Protein 6TQP (pdb70)

Sequence (168 aa):
NSCNFNNSIKNVIVFYINEKALIEEKKMLSCYENKLLNLIKEDCENIMLKYKPNLSYICSLLKVDDTSEENIKHIKDQIIESLENDNRPSVKLAIISLISMIVEMNGYKGKNIPMSFLIEDIALKISENSEDLINFINIKNKEEQWAREIGAQLRRMADDLNAQYERR

Structure (mmCIF, N/CA/C/O backbone):
data_6TQP
#
_entry.id   6TQP
#
_cell.length_a   54.093
_cell.length_b   54.869
_cell.length_c   60.220
_cell.angle_alpha   90.000
_cell.angle_beta   90.000
_cell.angle_gamma   90.000
#
_symmetry.space_group_name_H-M   'P 21 21 21'
#
loop_
_entity.id
_entity.type
_entity.pdbx_description
1 polymer '16L protein'
2 polymer 'Bcl-2-binding component 3, isoforms 1/2'
3 non-polymer 'SODIUM ION'
4 water water
#
loop_
_atom_site.group_PDB
_atom_site.id
_atom_site.type_symbol
_atom_site.label_atom_id
_atom_site.label_alt_id
_atom_site.label_comp_id
_atom_site.label_asym_id
_atom_site.label_entity_id
_atom_site.label_seq_id
_atom_site.pdbx_PDB_ins_code
_atom_site.Cartn_x
_atom_site.Cartn_y
_atom_site.Cartn_z
_atom_site.occupancy
_atom_site.B_iso_or_equiv
_atom_site.auth_seq_id
_atom_site.auth_comp_id
_atom_site.auth_asym_id
_atom_site.auth_atom_id
_atom_site.pdbx_PDB_model_num
ATOM 1 N N . ASN A 1 8 ? 18.70266 32.44966 2.94665 1.000 94.65925 3 ASN A N 1
ATOM 2 C CA . ASN A 1 8 ? 18.77807 33.54260 3.90977 1.000 111.07725 3 ASN A CA 1
ATOM 3 C C . ASN A 1 8 ? 20.01239 34.37803 3.61061 1.000 117.18693 3 ASN A C 1
ATOM 4 O O . ASN A 1 8 ? 19.96753 35.61069 3.60039 1.000 100.42333 3 ASN A O 1
ATOM 14 N N . SER A 1 9 ? 21.11661 33.68148 3.36909 1.000 120.05205 4 SER A N 1
ATOM 15 C CA . SER A 1 9 ? 22.30655 34.25978 2.77245 1.000 104.94446 4 SER A CA 1
ATOM 16 C C . SER A 1 9 ? 22.68680 33.40206 1.57597 1.000 96.96466 4 SER A C 1
ATOM 17 O O . SER A 1 9 ? 22.08071 32.35924 1.31496 1.000 90.39602 4 SER A O 1
ATOM 25 N N . CYS A 1 10 ? 23.69896 33.84927 0.83639 1.000 98.80474 5 CYS A N 1
ATOM 26 C CA . CYS A 1 10 ? 24.15437 33.06703 -0.30344 1.000 100.32974 5 CYS A CA 1
ATOM 27 C C . CYS A 1 10 ? 24.99473 31.86336 0.12177 1.000 86.82803 5 CYS A C 1
ATOM 28 O O . CYS A 1 10 ? 24.95583 30.82791 -0.55226 1.000 102.84522 5 CYS A O 1
ATOM 36 N N . ASN A 1 11 ? 25.75246 31.96245 1.21672 1.000 60.86514 6 ASN A N 1
ATOM 37 C CA . ASN A 1 11 ? 26.60538 30.85324 1.64819 1.000 45.40667 6 ASN A CA 1
ATOM 38 C C . ASN A 1 11 ? 26.82255 30.92130 3.15266 1.000 36.97292 6 ASN A C 1
ATOM 39 O O . ASN A 1 11 ? 27.47366 31.85034 3.63987 1.000 33.24751 6 ASN A O 1
ATOM 50 N N . PHE A 1 12 ? 26.33135 29.90674 3.87778 1.000 41.32893 7 PHE A N 1
ATOM 51 C CA . PHE A 1 12 ? 26.31881 29.94950 5.34372 1.000 39.78542 7 PHE A CA 1
ATOM 52 C C . PHE A 1 12 ? 27.72111 29.87941 5.93995 1.000 35.76820 7 PHE A C 1
ATOM 53 O O . PHE A 1 12 ? 28.02015 30.57372 6.92271 1.000 32.24422 7 PHE A O 1
ATOM 70 N N . ASN A 1 13 ? 28.58817 29.02802 5.38520 1.000 33.17711 8 ASN A N 1
ATOM 71 C CA . ASN A 1 13 ? 29.96027 28.96095 5.87948 1.000 35.38398 8 ASN A CA 1
ATOM 72 C C . ASN A 1 13 ? 30.63715 30.32131 5.77495 1.000 28.52907 8 ASN A C 1
ATOM 73 O O . ASN A 1 13 ? 31.30414 30.76298 6.71588 1.000 32.69784 8 ASN A O 1
ATOM 84 N N . ASN A 1 14 ? 30.46165 31.00112 4.63736 1.000 31.47075 9 ASN A N 1
ATOM 85 C CA . ASN A 1 14 ? 31.03104 32.32943 4.45937 1.000 33.32194 9 ASN A CA 1
ATOM 86 C C . ASN A 1 14 ? 30.47817 33.31405 5.48689 1.000 30.25930 9 ASN A C 1
ATOM 87 O O . ASN A 1 14 ? 31.21823 34.15702 6.00815 1.000 32.86932 9 ASN A O 1
ATOM 98 N N . SER A 1 15 ? 29.17913 33.23066 5.78414 1.000 29.01763 10 SER A N 1
ATOM 99 C CA . SER A 1 15 ? 28.58985 34.11667 6.78914 1.000 31.60956 10 SER A CA 1
ATOM 100 C C . SER A 1 15 ? 29.29167 33.95589 8.12937 1.000 38.62233 10 SER A C 1
ATOM 101 O O . SER A 1 15 ? 29.69222 34.94068 8.76362 1.000 29.56181 10 SER A O 1
ATOM 109 N N . ILE A 1 16 ? 29.44677 32.70935 8.57887 1.000 26.94656 11 ILE A N 1
ATOM 110 C CA . ILE A 1 16 ? 30.09564 32.44673 9.85803 1.000 25.05522 11 ILE A CA 1
ATOM 111 C C . ILE A 1 16 ? 31.54810 32.91017 9.83311 1.000 27.33048 11 ILE A C 1
ATOM 112 O O . ILE A 1 16 ? 32.03523 33.51355 10.79656 1.000 31.11850 11 ILE A O 1
ATOM 128 N N . LYS A 1 17 ? 32.27253 32.62078 8.75127 1.000 26.88165 12 LYS A N 1
ATOM 129 C CA . LYS A 1 17 ? 33.66286 33.06222 8.67055 1.000 24.80330 12 LYS A CA 1
ATOM 130 C C . LYS A 1 17 ? 33.75814 34.57648 8.82287 1.000 30.29501 12 LYS A C 1
ATOM 131 O O . LYS A 1 17 ? 34.59921 35.08886 9.56745 1.000 31.61101 12 LYS A O 1
ATOM 150 N N . ASN A 1 18 ? 32.90260 35.30630 8.11158 1.000 27.58766 13 ASN A N 1
ATOM 151 C CA . ASN A 1 18 ? 32.92458 36.76237 8.19897 1.000 34.19254 13 ASN A CA 1
ATOM 152 C C . ASN A 1 18 ? 32.60327 37.22443 9.60556 1.000 31.09258 13 ASN A C 1
ATOM 153 O O . ASN A 1 18 ? 33.22181 38.16871 10.11620 1.000 31.96716 13 ASN A O 1
ATOM 164 N N . VAL A 1 19 ? 31.64968 36.55892 10.25959 1.000 26.04438 14 VAL A N 1
ATOM 165 C CA . VAL A 1 19 ? 31.23891 36.97076 11.59905 1.000 23.20771 14 VAL A CA 1
ATOM 166 C C . VAL A 1 19 ? 32.38480 36.77869 12.58637 1.000 28.99637 14 VAL A C 1
ATOM 167 O O . VAL A 1 19 ? 32.63235 37.62734 13.45218 1.000 28.66489 14 VAL A O 1
ATOM 180 N N . ILE A 1 20 ? 33.11417 35.66870 12.46480 1.000 27.09986 15 ILE A N 1
ATOM 181 C CA . ILE A 1 20 ? 34.17538 35.37469 13.42491 1.000 25.00075 15 ILE A CA 1
ATOM 182 C C . ILE A 1 20 ? 35.30956 36.38934 13.29494 1.000 26.29365 15 ILE A C 1
ATOM 183 O O . ILE A 1 20 ? 35.80517 36.92079 14.29841 1.000 31.45499 15 ILE A O 1
ATOM 199 N N . VAL A 1 21 ? 35.73706 36.66830 12.06477 1.000 28.58784 16 VAL A N 1
ATOM 200 C CA . VAL A 1 21 ? 36.81320 37.63539 11.85911 1.000 29.52190 16 VAL A CA 1
ATOM 201 C C . VAL A 1 21 ? 36.39591 38.99551 12.39027 1.000 36.51223 16 VAL A C 1
ATOM 202 O O . VAL A 1 21 ? 37.16583 39.67510 13.07839 1.000 39.40426 16 VAL A O 1
ATOM 215 N N . PHE A 1 22 ? 35.16454 39.40883 12.08461 1.000 36.09938 17 PHE A N 1
ATOM 216 C CA . PHE A 1 22 ? 34.66013 40.68289 12.57660 1.000 35.04283 17 PHE A CA 1
ATOM 217 C C . PHE A 1 22 ? 34.65273 40.71354 14.09897 1.000 36.48858 17 PHE A C 1
ATOM 218 O O . PHE A 1 22 ? 35.09889 41.68828 14.71913 1.000 33.87930 17 PHE A O 1
ATOM 235 N N . TYR A 1 23 ? 34.16140 39.63919 14.71966 1.000 31.95203 18 TYR A N 1
ATOM 236 C CA . TYR A 1 23 ? 34.05715 39.59108 16.17543 1.000 29.93197 18 TYR A CA 1
ATOM 237 C C . TYR A 1 23 ? 35.43117 39.66773 16.82891 1.000 35.40821 18 TYR A C 1
ATOM 238 O O . TYR A 1 23 ? 35.66059 40.47238 17.74337 1.000 37.85828 18 TYR A O 1
ATOM 256 N N . ILE A 1 24 ? 36.35914 38.82408 16.37744 1.000 30.06375 19 ILE A N 1
ATOM 257 C CA . ILE A 1 24 ? 37.70906 38.83271 16.93209 1.000 29.85001 19 ILE A CA 1
ATOM 258 C C . ILE A 1 24 ? 38.34090 40.21335 16.78536 1.000 36.74466 19 ILE A C 1
ATOM 259 O O . ILE A 1 24 ? 38.96128 40.72636 17.72408 1.000 42.41433 19 ILE A O 1
ATOM 275 N N . ASN A 1 25 ? 38.19341 40.84360 15.61358 1.000 41.31333 20 ASN A N 1
ATOM 276 C CA . ASN A 1 25 ? 38.74722 42.18531 15.44260 1.000 44.20026 20 ASN A CA 1
ATOM 277 C C . ASN A 1 25 ? 38.09000 43.17089 16.39761 1.000 41.43453 20 ASN A C 1
ATOM 278 O O . ASN A 1 25 ? 38.75222 44.07120 16.92711 1.000 48.94487 20 ASN A O 1
ATOM 289 N N . GLU A 1 26 ? 36.78636 43.01670 16.63202 1.000 42.32661 21 GLU A N 1
ATOM 290 C CA . GLU A 1 26 ? 36.08969 43.89143 17.56530 1.000 46.65060 21 GLU A CA 1
ATOM 291 C C . GLU A 1 26 ? 36.63749 43.73048 18.98168 1.000 63.68371 21 GLU A C 1
ATOM 292 O O . GLU A 1 26 ? 36.77030 44.71491 19.72185 1.000 49.58194 21 GLU A O 1
ATOM 304 N N . LYS A 1 27 ? 36.97598 42.50118 19.37303 1.000 60.54656 22 LYS A N 1
ATOM 305 C CA . LYS A 1 27 ? 37.55532 42.25864 20.68906 1.000 51.69702 22 LYS A CA 1
ATOM 306 C C . LYS A 1 27 ? 39.02143 42.66096 20.75933 1.000 57.49413 22 LYS A C 1
ATOM 307 O O . LYS A 1 27 ? 39.51758 42.96388 21.84961 1.000 56.88800 22 LYS A O 1
ATOM 326 N N . ALA A 1 28 ? 39.71935 42.66531 19.62561 1.000 56.81092 23 ALA A N 1
ATOM 327 C CA . ALA A 1 28 ? 41.05989 43.22074 19.54460 1.000 49.61073 23 ALA A CA 1
ATOM 328 C C . ALA A 1 28 ? 41.05670 44.74067 19.57614 1.000 49.05054 23 ALA A C 1
ATOM 329 O O . ALA A 1 28 ? 42.13437 45.34050 19.62757 1.000 55.96669 23 ALA A O 1
ATOM 336 N N . LEU A 1 29 ? 39.88031 45.36865 19.51194 1.000 59.82308 24 LEU A N 1
ATOM 337 C CA . LEU A 1 29 ? 39.77736 46.81918 19.36863 1.000 65.90408 24 LEU A CA 1
ATOM 338 C C . LEU A 1 29 ? 40.49331 47.27446 18.10217 1.000 62.54841 24 LEU A C 1
ATOM 339 O O . LEU A 1 29 ? 41.14391 48.32077 18.06825 1.000 56.60827 24 LEU A O 1
ATOM 355 N N . ILE A 1 30 ? 40.37172 46.46675 17.05919 1.000 47.99214 25 ILE A N 1
ATOM 356 C CA . ILE A 1 30 ? 40.90926 46.76417 15.73857 1.000 56.98063 25 ILE A CA 1
ATOM 357 C C . ILE A 1 30 ? 39.81402 47.41230 14.90765 1.000 50.19554 25 ILE A C 1
ATOM 358 O O . ILE A 1 30 ? 38.65771 46.96836 14.93600 1.000 51.05798 25 ILE A O 1
ATOM 374 N N . GLU A 1 31 ? 40.17440 48.46241 14.16223 1.000 56.21123 26 GLU A N 1
ATOM 375 C CA . GLU A 1 31 ? 39.25995 49.03693 13.17937 1.000 56.37319 26 GLU A CA 1
ATOM 376 C C . GLU A 1 31 ? 38.81942 47.96249 12.19447 1.000 58.23454 26 GLU A C 1
ATOM 377 O O . GLU A 1 31 ? 39.65207 47.31458 11.55272 1.000 57.98795 26 GLU A O 1
ATOM 389 N N . GLU A 1 32 ? 37.50957 47.78021 12.06342 1.000 51.97758 27 GLU A N 1
ATOM 390 C CA . GLU A 1 32 ? 37.00341 46.77234 11.14298 1.000 51.06787 27 GLU A CA 1
ATOM 391 C C . GLU A 1 32 ? 37.32541 47.18862 9.71396 1.000 53.03196 27 GLU A C 1
ATOM 392 O O . GLU A 1 32 ? 37.21075 48.36402 9.35073 1.000 47.00942 27 GLU A O 1
ATOM 404 N N . LYS A 1 33 ? 37.76569 46.22012 8.90907 1.000 53.05721 28 LYS A N 1
ATOM 405 C CA . LYS A 1 33 ? 38.05807 46.47497 7.50441 1.000 62.77883 28 LYS A CA 1
ATOM 406 C C . LYS A 1 33 ? 36.84333 46.25880 6.61879 1.000 56.68730 28 LYS A C 1
ATOM 407 O O . LYS A 1 33 ? 36.70557 46.92831 5.58857 1.000 57.87696 28 LYS A O 1
ATOM 426 N N . LYS A 1 34 ? 35.95758 45.35107 7.01696 1.000 57.81116 29 LYS A N 1
ATOM 427 C CA . LYS A 1 34 ? 34.75050 45.01842 6.27834 1.000 60.42174 29 LYS A CA 1
ATOM 428 C C . LYS A 1 34 ? 33.60989 44.91435 7.27942 1.000 55.69953 29 LYS A C 1
ATOM 429 O O . LYS A 1 34 ? 33.79029 44.37738 8.37787 1.000 52.63627 29 LYS A O 1
ATOM 448 N N . MET A 1 35 ? 32.44876 45.45235 6.91165 1.000 44.61361 30 MET A N 1
ATOM 449 C CA . MET A 1 35 ? 31.28284 45.39960 7.77781 1.000 38.72522 30 MET A CA 1
ATOM 450 C C . MET A 1 35 ? 30.47226 44.15160 7.44156 1.000 42.82384 30 MET A C 1
ATOM 451 O O . MET A 1 35 ? 30.83444 43.36327 6.56716 1.000 41.18713 30 MET A O 1
ATOM 465 N N . LEU A 1 36 ? 29.37287 43.94847 8.15505 1.000 35.61252 31 LEU A N 1
ATOM 466 C CA . LEU A 1 36 ? 28.60052 42.72360 8.02263 1.000 35.69221 31 LEU A CA 1
ATOM 467 C C . LEU A 1 36 ? 27.28706 42.98337 7.29787 1.000 36.12606 31 LEU A C 1
ATOM 468 O O . LEU A 1 36 ? 26.72944 44.08540 7.34576 1.000 32.92006 31 LEU A O 1
ATOM 484 N N . SER A 1 37 ? 26.80374 41.94270 6.62606 1.000 33.71321 32 SER A N 1
ATOM 485 C CA . SER A 1 37 ? 25.47283 41.95457 6.05869 1.000 31.85927 32 SER A CA 1
ATOM 486 C C . SER A 1 37 ? 24.42884 41.90000 7.16572 1.000 31.65766 32 SER A C 1
ATOM 487 O O . SER A 1 37 ? 24.73316 41.66897 8.33322 1.000 30.64495 32 SER A O 1
ATOM 495 N N . CYS A 1 38 ? 23.16827 42.08540 6.76942 1.000 32.86002 33 CYS A N 1
ATOM 496 C CA . CYS A 1 38 ? 22.05750 41.98414 7.71389 1.000 33.09023 33 CYS A CA 1
ATOM 497 C C . CYS A 1 38 ? 22.04024 40.61976 8.38744 1.000 35.95419 33 CYS A C 1
ATOM 498 O O . CYS A 1 38 ? 21.87051 40.50811 9.60879 1.000 31.18561 33 CYS A O 1
ATOM 506 N N . TYR A 1 39 ? 22.20842 39.56496 7.59612 1.000 31.02596 34 TYR A N 1
ATOM 507 C CA . TYR A 1 39 ? 22.14470 38.21571 8.14692 1.000 29.92158 34 TYR A CA 1
ATOM 508 C C . TYR A 1 39 ? 23.33924 37.94687 9.05128 1.000 28.42436 34 TYR A C 1
ATOM 509 O O . TYR A 1 39 ? 23.19374 37.40302 10.15331 1.000 30.37773 34 TYR A O 1
ATOM 527 N N . GLU A 1 40 ? 24.53229 38.34016 8.60681 1.000 28.47246 35 GLU A N 1
ATOM 528 C CA . GLU A 1 40 ? 25.72122 38.15170 9.43024 1.000 29.80448 35 GLU A CA 1
ATOM 529 C C . GLU A 1 40 ? 25.60499 38.92290 10.73847 1.000 26.86106 35 GLU A C 1
ATOM 530 O O . GLU A 1 40 ? 26.00496 38.42791 11.79795 1.000 31.63096 35 GLU A O 1
ATOM 542 N N . ASN A 1 41 ? 25.03736 40.13441 10.69199 1.000 28.68922 36 ASN A N 1
ATOM 543 C CA . ASN A 1 41 ? 24.90341 40.91722 11.91174 1.000 28.63587 36 ASN A CA 1
ATOM 544 C C . ASN A 1 41 ? 23.99595 40.21382 12.91340 1.000 31.57053 36 ASN A C 1
ATOM 545 O O . ASN A 1 41 ? 24.23247 40.27097 14.12613 1.000 30.97833 36 ASN A O 1
ATOM 556 N N . LYS A 1 42 ? 22.95670 39.53335 12.42579 1.000 31.88814 37 LYS A N 1
ATOM 557 C CA . LYS A 1 42 ? 22.10318 38.76394 13.32322 1.000 34.54397 37 LYS A CA 1
ATOM 558 C C . LYS A 1 42 ? 22.89870 37.66421 14.01028 1.000 28.33351 37 LYS A C 1
ATOM 559 O O . LYS A 1 42 ? 22.78183 37.46187 15.22525 1.000 30.07139 37 LYS A O 1
ATOM 578 N N . LEU A 1 43 ? 23.73797 36.96583 13.24922 1.000 28.42735 38 LEU A N 1
ATOM 579 C CA . LEU A 1 43 ? 24.54554 35.89894 13.82644 1.000 33.26437 38 LEU A CA 1
ATOM 580 C C . LEU A 1 43 ? 25.56740 36.45498 14.80086 1.000 29.40248 38 LEU A C 1
ATOM 581 O O . LEU A 1 43 ? 25.86084 35.83224 15.82802 1.000 32.79869 38 LEU A O 1
ATOM 597 N N . LEU A 1 44 ? 26.14147 37.61316 14.47609 1.000 27.51889 39 LEU A N 1
ATOM 598 C CA . LEU A 1 44 ? 27.07220 38.26841 15.38927 1.000 31.84173 39 LEU A CA 1
ATOM 599 C C . LEU A 1 44 ? 26.43504 38.50111 16.75600 1.000 34.05128 39 LEU A C 1
ATOM 600 O O . LEU A 1 44 ? 27.02873 38.18071 17.79336 1.000 36.00832 39 LEU A O 1
ATOM 616 N N . ASN A 1 45 ? 25.23430 39.09029 16.78114 1.000 36.13239 40 ASN A N 1
ATOM 617 C CA . ASN A 1 45 ? 24.58228 39.37142 18.05748 1.000 31.83994 40 ASN A CA 1
ATOM 618 C C . ASN A 1 45 ? 24.40880 38.10055 18.88548 1.000 38.38484 40 ASN A C 1
ATOM 619 O O . ASN A 1 45 ? 24.56977 38.12304 20.10811 1.000 41.96490 40 ASN A O 1
ATOM 630 N N . LEU A 1 46 ? 24.10725 36.97683 18.23729 1.000 34.62079 41 LEU A N 1
ATOM 631 C CA . LEU A 1 46 ? 23.92405 35.73107 18.97587 1.000 35.18924 41 LEU A CA 1
ATOM 632 C C . LEU A 1 46 ? 25.25459 35.20999 19.50753 1.000 35.18972 41 LEU A C 1
ATOM 633 O O . LEU A 1 46 ? 25.36851 34.81984 20.67762 1.000 39.10120 41 LEU A O 1
ATOM 649 N N . ILE A 1 47 ? 26.27251 35.19969 18.65678 1.000 29.13385 42 ILE A N 1
ATOM 650 C CA . ILE A 1 47 ? 27.57204 34.65610 19.04002 1.000 35.46071 42 ILE A CA 1
ATOM 651 C C . ILE A 1 47 ? 28.21973 35.52205 20.10780 1.000 38.24802 42 ILE A C 1
ATOM 652 O O . ILE A 1 47 ? 28.87157 35.01950 21.03271 1.000 33.48963 42 ILE A O 1
ATOM 668 N N . LYS A 1 48 ? 28.08112 36.83891 19.97715 1.000 31.37507 43 LYS A N 1
ATOM 669 C CA . LYS A 1 48 ? 28.68877 37.74596 20.94033 1.000 31.11250 43 LYS A CA 1
ATOM 670 C C . LYS A 1 48 ? 28.19368 37.46359 22.35140 1.000 38.56836 43 LYS A C 1
ATOM 671 O O . LYS A 1 48 ? 28.97962 37.46820 23.30621 1.000 36.66957 43 LYS A O 1
ATOM 690 N N . GLU A 1 49 ? 26.88972 37.23397 22.50999 1.000 44.49369 44 GLU A N 1
ATOM 691 C CA . GLU A 1 49 ? 26.34824 36.96172 23.83715 1.000 47.38224 44 GLU A CA 1
ATOM 692 C C . GLU A 1 49 ? 26.89463 35.65511 24.39443 1.000 37.81369 44 GLU A C 1
ATOM 693 O O . GLU A 1 49 ? 27.29650 35.58499 25.56280 1.000 36.48656 44 GLU A O 1
ATOM 705 N N . ASP A 1 50 ? 26.87499 34.59431 23.58862 1.000 39.40937 45 ASP A N 1
ATOM 706 C CA . ASP A 1 50 ? 27.38539 33.30776 24.05197 1.000 40.70032 45 ASP A CA 1
ATOM 707 C C . ASP A 1 50 ? 28.86167 33.40091 24.42258 1.000 41.13203 45 ASP A C 1
ATOM 708 O O . ASP A 1 50 ? 29.28091 32.90880 25.47533 1.000 43.61552 45 ASP A O 1
ATOM 717 N N . CYS A 1 51 ? 29.67057 34.03573 23.57046 1.000 37.18019 46 CYS A N 1
ATOM 718 C CA . CYS A 1 51 ? 31.10899 34.06383 23.81879 1.000 30.79356 46 CYS A CA 1
ATOM 719 C C . CYS A 1 51 ? 31.46847 34.96911 24.99076 1.000 36.81578 46 CYS A C 1
ATOM 720 O O . CYS A 1 51 ? 32.40166 34.65932 25.74047 1.000 34.64264 46 CYS A O 1
ATOM 728 N N . GLU A 1 52 ? 30.73742 36.07294 25.19236 1.000 35.92045 47 GLU A N 1
ATOM 729 C CA . GLU A 1 52 ? 30.97410 36.88451 26.38074 1.000 33.33478 47 GLU A CA 1
ATOM 730 C C . GLU A 1 52 ? 30.59547 36.12764 27.65065 1.000 38.76493 47 GLU A C 1
ATOM 731 O O . GLU A 1 52 ? 31.23535 36.30731 28.69110 1.000 36.00684 47 GLU A O 1
ATOM 743 N N . ASN A 1 53 ? 29.59532 35.24790 27.58230 1.000 33.12035 48 ASN A N 1
ATOM 744 C CA . ASN A 1 53 ? 29.22205 34.47794 28.76346 1.000 36.36470 48 ASN A CA 1
ATOM 745 C C . ASN A 1 53 ? 30.25039 33.39210 29.05647 1.000 38.07171 48 ASN A C 1
ATOM 746 O O . ASN A 1 53 ? 30.54821 33.10595 30.22502 1.000 40.16432 48 ASN A O 1
ATOM 757 N N . ILE A 1 54 ? 30.81846 32.78876 28.00910 1.000 37.10776 49 ILE A N 1
ATOM 758 C CA . ILE A 1 54 ? 31.88484 31.80351 28.20456 1.000 34.27152 49 ILE A CA 1
ATOM 759 C C . ILE A 1 54 ? 33.10585 32.47025 28.82251 1.000 35.15372 49 ILE A C 1
ATOM 760 O O . ILE A 1 54 ? 33.72431 31.93851 29.75417 1.000 35.57549 49 ILE A O 1
ATOM 776 N N . MET A 1 55 ? 33.48078 33.63848 28.29901 1.000 33.42507 50 MET A N 1
ATOM 777 C CA . MET A 1 55 ? 34.60810 34.37692 28.85546 1.000 37.12569 50 MET A CA 1
ATOM 778 C C . MET A 1 55 ? 34.38029 34.67989 30.32939 1.000 40.94962 50 MET A C 1
ATOM 779 O O . MET A 1 55 ? 35.31405 34.62051 31.13869 1.000 41.37605 50 MET A O 1
ATOM 793 N N . LEU A 1 56 ? 33.13993 35.01484 30.69169 1.000 44.39538 51 LEU A N 1
ATOM 794 C CA . LEU A 1 56 ? 32.83755 35.39755 32.06471 1.000 52.23919 51 LEU A CA 1
ATOM 795 C C . LEU A 1 56 ? 32.91124 34.19335 32.98938 1.000 57.17498 51 LEU A C 1
ATOM 796 O O . LEU A 1 56 ? 33.35995 34.30437 34.13419 1.000 43.47718 51 LEU A O 1
ATOM 812 N N . LYS A 1 57 ? 32.49180 33.02968 32.50463 1.000 42.30527 52 LYS A N 1
ATOM 813 C CA . LYS A 1 57 ? 32.37859 31.86635 33.36207 1.000 32.09163 52 LYS A CA 1
ATOM 814 C C . LYS A 1 57 ? 33.65854 31.04081 33.41235 1.000 31.73674 52 LYS A C 1
ATOM 815 O O . LYS A 1 57 ? 33.95482 30.44182 34.45567 1.000 36.10344 52 LYS A O 1
ATOM 834 N N . TYR A 1 58 ? 34.42778 31.02120 32.32090 1.000 30.11018 53 TYR A N 1
ATOM 835 C CA . TYR A 1 58 ? 35.54862 30.10138 32.12956 1.000 33.42488 53 TYR A CA 1
ATOM 836 C C . TYR A 1 58 ? 36.86783 30.83324 31.87763 1.000 32.34902 53 TYR A C 1
ATOM 837 O O . TYR A 1 58 ? 37.78840 30.28492 31.26971 1.000 31.38262 53 TYR A O 1
ATOM 855 N N . LYS A 1 59 ? 36.98725 32.07509 32.33556 1.000 38.01436 54 LYS A N 1
ATOM 856 C CA . LYS A 1 59 ? 38.24217 32.79863 32.14953 1.000 36.07786 54 LYS A CA 1
ATOM 857 C C . LYS A 1 59 ? 39.45041 32.02706 32.66287 1.000 33.40031 54 LYS A C 1
ATOM 858 O O . LYS A 1 59 ? 40.45614 31.96117 31.94091 1.000 36.14022 54 LYS A O 1
ATOM 877 N N . PRO A 1 60 ? 39.43374 31.43032 33.86289 1.000 36.30757 55 PRO A N 1
ATOM 878 C CA . PRO A 1 60 ? 40.62155 30.67614 34.30218 1.000 36.75635 55 PRO A CA 1
ATOM 879 C C . PRO A 1 60 ? 40.93472 29.50289 33.39474 1.000 33.67453 55 PRO A C 1
ATOM 880 O O . PRO A 1 60 ? 42.10898 29.17656 33.16959 1.000 32.40874 55 PRO A O 1
ATOM 891 N N . ASN A 1 61 ? 39.89822 28.85772 32.86176 1.000 33.06596 56 ASN A N 1
ATOM 892 C CA . ASN A 1 61 ? 40.10581 27.70113 31.99375 1.000 34.60662 56 ASN A CA 1
ATOM 893 C C . ASN A 1 61 ? 40.73707 28.12531 30.67746 1.000 35.71560 56 ASN A C 1
ATOM 894 O O . ASN A 1 61 ? 41.63857 27.45124 30.15900 1.000 31.72876 56 ASN A O 1
ATOM 905 N N . LEU A 1 62 ? 40.26131 29.23693 30.11506 1.000 28.87435 57 LEU A N 1
ATOM 906 C CA . LEU A 1 62 ? 40.85253 29.76199 28.89455 1.000 25.43453 57 LEU A CA 1
ATOM 907 C C . LEU A 1 62 ? 42.26665 30.27187 29.13654 1.000 29.16263 57 LEU A C 1
ATOM 908 O O . LEU A 1 62 ? 43.15153 30.06855 28.29708 1.000 34.41886 57 LEU A O 1
ATOM 924 N N . SER A 1 63 ? 42.49397 30.95676 30.26005 1.000 31.85217 58 SER A N 1
ATOM 925 C CA . SER A 1 63 ? 43.83967 31.43196 30.57405 1.000 32.92648 58 SER A CA 1
ATOM 926 C C . SER A 1 63 ? 44.80559 30.26823 30.72398 1.000 34.74820 58 SER A C 1
ATOM 927 O O . SER A 1 63 ? 45.97904 30.37141 30.34552 1.000 33.36587 58 SER A O 1
ATOM 935 N N . TYR A 1 64 ? 44.33262 29.15897 31.29438 1.000 36.58300 59 TYR A N 1
ATOM 936 C CA . TYR A 1 64 ? 45.16146 27.96382 31.41114 1.000 29.10831 59 TYR A CA 1
ATOM 937 C C . TYR A 1 64 ? 45.55680 27.44815 30.03428 1.000 35.22181 59 TYR A C 1
ATOM 938 O O . TYR A 1 64 ? 46.72811 27.14785 29.77871 1.000 34.19068 59 TYR A O 1
ATOM 956 N N . ILE A 1 65 ? 44.59215 27.36277 29.12074 1.000 30.07996 60 ILE A N 1
ATOM 957 C CA . ILE A 1 65 ? 44.89568 26.93721 27.75971 1.000 27.66865 60 ILE A CA 1
ATOM 958 C C . ILE A 1 65 ? 45.94770 27.85252 27.14909 1.000 32.18286 60 ILE A C 1
ATOM 959 O O . ILE A 1 65 ? 46.92517 27.39801 26.54081 1.000 31.76909 60 ILE A O 1
ATOM 975 N N . CYS A 1 66 ? 45.75764 29.16340 27.30247 1.000 28.03852 61 CYS A N 1
ATOM 976 C CA . CYS A 1 66 ? 46.71620 30.11342 26.75981 1.000 26.85310 61 CYS A CA 1
ATOM 977 C C . CYS A 1 66 ? 48.10152 29.90981 27.35669 1.000 34.56062 61 CYS A C 1
ATOM 978 O O . CYS A 1 66 ? 49.11420 30.13625 26.68185 1.000 32.94436 61 CYS A O 1
ATOM 986 N N . SER A 1 67 ? 48.17428 29.51746 28.63090 1.000 35.33244 62 SER A N 1
ATOM 987 C CA . SER A 1 67 ? 49.47192 29.19087 29.21765 1.000 37.58300 62 SER A CA 1
ATOM 988 C C . SER A 1 67 ? 50.08493 27.98921 28.51439 1.000 33.32973 62 SER A C 1
ATOM 989 O O . SER A 1 67 ? 51.27856 27.98033 28.19254 1.000 36.85203 62 SER A O 1
ATOM 997 N N . LEU A 1 68 ? 49.28208 26.95656 28.27175 1.000 38.78526 63 LEU A N 1
ATOM 998 C CA . LEU A 1 68 ? 49.79316 25.80708 27.53795 1.000 31.51094 63 LEU A CA 1
ATOM 999 C C . LEU A 1 68 ? 50.27514 26.21815 26.15360 1.000 35.31971 63 LEU A C 1
ATOM 1000 O O . LEU A 1 68 ? 51.34010 25.78011 25.70317 1.000 37.61248 63 LEU A O 1
ATOM 1016 N N . LEU A 1 69 ? 49.50294 27.06530 25.46778 1.000 34.35519 64 LEU A N 1
ATOM 1017 C CA . LEU A 1 69 ? 49.82675 27.48394 24.10682 1.000 29.90002 64 LEU A CA 1
ATOM 1018 C C . LEU A 1 69 ? 50.97359 28.48431 24.04535 1.000 36.99637 64 LEU A C 1
ATOM 1019 O O . LEU A 1 69 ? 51.38576 28.85560 22.93959 1.000 37.94431 64 LEU A O 1
ATOM 1035 N N . LYS A 1 70 ? 51.47868 28.93837 25.19182 1.000 31.02592 65 LYS A N 1
ATOM 1036 C CA . LYS A 1 70 ? 52.57191 29.91741 25.24171 1.000 33.32674 65 LYS A CA 1
ATOM 1037 C C . LYS A 1 70 ? 52.22824 31.16665 24.42786 1.000 38.57047 65 LYS A C 1
ATOM 1038 O O . LYS A 1 70 ? 53.01797 31.64169 23.60893 1.000 38.89435 65 LYS A O 1
ATOM 1057 N N . VAL A 1 71 ? 51.04247 31.72431 24.68395 1.000 37.47314 66 VAL A N 1
ATOM 1058 C CA . VAL A 1 71 ? 50.55289 32.83592 23.87300 1.000 38.37260 66 VAL A CA 1
ATOM 1059 C C . VAL A 1 71 ? 51.41527 34.07452 24.00416 1.000 37.84344 66 VAL A C 1
ATOM 1060 O O . VAL A 1 71 ? 51.25545 35.01857 23.22032 1.000 43.69152 66 VAL A O 1
ATOM 1073 N N . ASP A 1 72 ? 52.29378 34.12892 25.00026 1.000 46.92932 67 ASP A N 1
ATOM 1074 C CA . ASP A 1 72 ? 53.20280 35.26354 25.08284 1.000 51.66332 67 ASP A CA 1
ATOM 1075 C C . ASP A 1 72 ? 54.22439 35.24681 23.95112 1.000 56.33970 67 ASP A C 1
ATOM 1076 O O . ASP A 1 72 ? 54.80616 36.28947 23.64188 1.000 58.98956 67 ASP A O 1
ATOM 1085 N N . ASP A 1 73 ? 54.43678 34.09628 23.31462 1.000 59.85992 68 ASP A N 1
ATOM 1086 C CA . ASP A 1 73 ? 55.39797 33.96213 22.22307 1.000 63.43899 68 ASP A CA 1
ATOM 1087 C C . ASP A 1 73 ? 54.66754 34.21963 20.90975 1.000 59.97852 68 ASP A C 1
ATOM 1088 O O . ASP A 1 73 ? 53.89202 33.37542 20.45243 1.000 40.55501 68 ASP A O 1
ATOM 1097 N N . THR A 1 74 ? 54.90540 35.38612 20.30402 1.000 45.66597 69 THR A N 1
ATOM 1098 C CA . THR A 1 74 ? 54.21765 35.77022 19.07531 1.000 43.39796 69 THR A CA 1
ATOM 1099 C C . THR A 1 74 ? 55.04436 35.49699 17.82816 1.000 45.39091 69 THR A C 1
ATOM 1100 O O . THR A 1 74 ? 54.71481 36.01056 16.75389 1.000 44.33652 69 THR A O 1
ATOM 1111 N N . SER A 1 75 ? 56.10945 34.70998 17.94028 1.000 42.21905 70 SER A N 1
ATOM 1112 C CA . SER A 1 75 ? 56.89305 34.37147 16.76421 1.000 59.79838 70 SER A CA 1
ATOM 1113 C C . SER A 1 75 ? 56.02590 33.62409 15.75641 1.000 41.24039 70 SER A C 1
ATOM 1114 O O . SER A 1 75 ? 55.02083 32.99394 16.10645 1.000 38.77997 70 SER A O 1
ATOM 1122 N N . GLU A 1 76 ? 56.43411 33.68360 14.48512 1.000 42.88589 71 GLU A N 1
ATOM 1123 C CA . GLU A 1 76 ? 55.70076 32.96125 13.44822 1.000 52.63038 71 GLU A CA 1
ATOM 1124 C C . GLU A 1 76 ? 55.65486 31.46576 13.74895 1.000 41.92142 71 GLU A C 1
ATOM 1125 O O . GLU A 1 76 ? 54.62503 30.81509 13.53975 1.000 49.83974 71 GLU A O 1
ATOM 1137 N N . GLU A 1 77 ? 56.75421 30.91088 14.27090 1.000 43.17725 72 GLU A N 1
ATOM 1138 C CA . GLU A 1 77 ? 56.81163 29.47609 14.55051 1.000 42.87652 72 GLU A CA 1
ATOM 1139 C C . GLU A 1 77 ? 55.81879 29.08506 15.63418 1.000 42.74511 72 GLU A C 1
ATOM 1140 O O . GLU A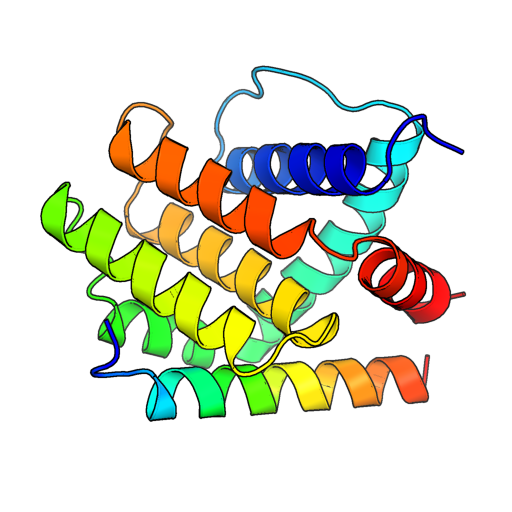 1 77 ? 55.13663 28.05633 15.52362 1.000 45.44288 72 GLU A O 1
ATOM 1152 N N . ASN A 1 78 ? 55.72336 29.88572 16.69606 1.000 42.59496 73 ASN A N 1
ATOM 1153 C CA . ASN A 1 78 ? 54.80523 29.53310 17.76725 1.000 43.69806 73 ASN A CA 1
ATOM 1154 C C . ASN A 1 78 ? 53.36070 29.83909 17.40867 1.000 40.15458 73 ASN A C 1
ATOM 1155 O O . ASN A 1 78 ? 52.45465 29.12267 17.85606 1.000 35.44295 73 ASN A O 1
ATOM 1166 N N . ILE A 1 79 ? 53.11404 30.87836 16.60891 1.000 42.58012 74 ILE A N 1
ATOM 1167 C CA . ILE A 1 79 ? 51.74829 31.13481 16.15295 1.000 37.59800 74 ILE A CA 1
ATOM 1168 C C . ILE A 1 79 ? 51.25105 29.97688 15.29232 1.000 34.82331 74 ILE A C 1
ATOM 1169 O O . ILE A 1 79 ? 50.08712 29.56157 15.38605 1.000 32.89722 74 ILE A O 1
ATOM 1185 N N . LYS A 1 80 ? 52.11433 29.45064 14.42331 1.000 45.41821 75 LYS A N 1
ATOM 1186 C CA . LYS A 1 80 ? 51.74605 28.27355 13.64378 1.000 40.48303 75 LYS A CA 1
ATOM 1187 C C . LYS A 1 80 ? 51.43004 27.10411 14.56572 1.000 44.09094 75 LYS A C 1
ATOM 1188 O O . LYS A 1 80 ? 50.45988 26.36839 14.35147 1.000 40.24760 75 LYS A O 1
ATOM 1207 N N . HIS A 1 81 ? 52.23776 26.93870 15.61284 1.000 43.03251 76 HIS A N 1
ATOM 1208 C CA . HIS A 1 81 ? 52.01192 25.89888 16.61076 1.000 40.08033 76 HIS A CA 1
ATOM 1209 C C . HIS A 1 81 ? 50.65504 26.06881 17.29284 1.000 38.50938 76 HIS A C 1
ATOM 1210 O O . HIS A 1 81 ? 49.91562 25.09286 17.48159 1.000 33.75969 76 HIS A O 1
ATOM 1224 N N . ILE A 1 82 ? 50.30006 27.30295 17.66066 1.000 32.63427 77 ILE A N 1
ATOM 1225 C CA . ILE A 1 82 ? 48.99388 27.54805 18.27832 1.000 33.66924 77 ILE A CA 1
ATOM 1226 C C . ILE A 1 82 ? 47.87719 27.17471 17.31245 1.000 36.26678 77 ILE A C 1
ATOM 1227 O O . ILE A 1 82 ? 46.89669 26.51629 17.68412 1.000 34.38153 77 ILE A O 1
ATOM 1243 N N . LYS A 1 83 ? 47.99332 27.62055 16.06186 1.000 35.49360 78 LYS A N 1
ATOM 1244 C CA . LYS A 1 83 ? 46.96074 27.33256 15.07486 1.000 29.22986 78 LYS A CA 1
ATOM 1245 C C . LYS A 1 83 ? 46.72783 25.83528 14.97514 1.000 30.07254 78 LYS A C 1
ATOM 1246 O O . LYS A 1 83 ? 45.59466 25.35592 15.09111 1.000 32.67196 78 LYS A O 1
ATOM 1265 N N . ASP A 1 84 ? 47.79921 25.07930 14.76410 1.000 33.52343 79 ASP A N 1
ATOM 1266 C CA . ASP A 1 84 ? 47.64956 23.64628 14.55825 1.000 41.43912 79 ASP A CA 1
ATOM 1267 C C . ASP A 1 84 ? 47.06707 22.96053 15.78854 1.000 33.25430 79 ASP A C 1
ATOM 1268 O O . ASP A 1 84 ? 46.26284 22.03107 15.65771 1.000 32.43084 79 ASP A O 1
ATOM 1277 N N . GLN A 1 85 ? 47.43903 23.40688 16.99146 1.000 30.65697 80 GLN A N 1
ATOM 1278 C CA . GLN A 1 85 ? 46.87650 22.79352 18.19424 1.000 32.49853 80 GLN A CA 1
ATOM 1279 C C . GLN A 1 85 ? 45.38398 23.08414 18.30985 1.000 33.79809 80 GLN A C 1
ATOM 1280 O O . GLN A 1 85 ? 44.59831 22.19916 18.67189 1.000 28.73257 80 GLN A O 1
ATOM 1294 N N . ILE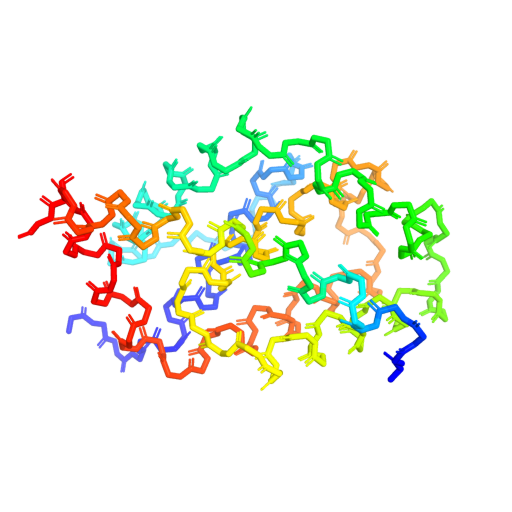 A 1 86 ? 44.96047 24.30535 17.97555 1.000 30.91927 81 ILE A N 1
ATOM 1295 C CA . ILE A 1 86 ? 43.53978 24.62577 18.06617 1.000 27.53050 81 ILE A CA 1
ATOM 1296 C C . ILE A 1 86 ? 42.76682 23.86168 16.99324 1.000 28.62832 81 ILE A C 1
ATOM 1297 O O . ILE A 1 86 ? 41.71836 23.25299 17.26014 1.000 29.79260 81 ILE A O 1
ATOM 1313 N N . ILE A 1 87 ? 43.28411 23.85713 15.76375 1.000 27.44340 82 ILE A N 1
ATOM 1314 C CA . ILE A 1 87 ? 42.65251 23.08186 14.69737 1.000 27.98393 82 ILE A CA 1
ATOM 1315 C C . ILE A 1 87 ? 42.52753 21.61703 15.10438 1.000 35.51203 82 ILE A C 1
ATOM 1316 O O . ILE A 1 87 ? 41.48242 20.98824 14.90122 1.000 34.60326 82 ILE A O 1
ATOM 1332 N N . GLU A 1 88 ? 43.59113 21.04478 15.66687 1.000 33.23392 83 GLU A N 1
ATOM 1333 C CA . GLU A 1 88 ? 43.54523 19.63931 16.07068 1.000 32.05560 83 GLU A CA 1
ATOM 1334 C C . GLU A 1 88 ? 42.45404 19.40085 17.11482 1.000 37.15601 83 GLU A C 1
ATOM 1335 O O . GLU A 1 88 ? 41.68925 18.43233 17.02695 1.000 36.71215 83 GLU A O 1
ATOM 1347 N N . SER A 1 89 ? 42.35481 20.28500 18.10614 1.000 29.86171 84 SER A N 1
ATOM 1348 C CA . SER A 1 89 ? 41.34812 20.10630 19.14580 1.000 34.98324 84 SER A CA 1
ATOM 1349 C C . SER A 1 89 ? 39.94639 20.19580 18.56960 1.000 35.30157 84 SER A C 1
ATOM 1350 O O . SER A 1 89 ? 39.03183 19.50119 19.03144 1.000 34.10285 84 SER A O 1
ATOM 1358 N N . LEU A 1 90 ? 39.77048 21.01910 17.54150 1.000 29.68588 85 LEU A N 1
ATOM 1359 C CA . LEU A 1 90 ? 38.46766 21.16524 16.90574 1.000 30.62398 85 LEU A CA 1
ATOM 1360 C C . LEU A 1 90 ? 38.11738 19.94307 16.07399 1.000 36.55223 85 LEU A C 1
ATOM 1361 O O . LEU A 1 90 ? 36.96127 19.50605 16.05970 1.000 39.51685 85 LEU A O 1
ATOM 1377 N N . GLU A 1 91 ? 39.09153 19.39141 15.34962 1.000 29.76804 86 GLU A N 1
ATOM 1378 C CA . GLU A 1 91 ? 38.84429 18.13381 14.65570 1.000 32.28644 86 GLU A CA 1
ATOM 1379 C C . GLU A 1 91 ? 38.54638 17.01023 15.64249 1.000 33.14985 86 GLU A C 1
ATOM 1380 O O . GLU A 1 91 ? 37.74473 16.11468 15.34191 1.000 38.31722 86 GLU A O 1
ATOM 1392 N N . ASN A 1 92 ? 39.16790 17.04273 16.82380 1.000 32.16441 87 ASN A N 1
ATOM 1393 C CA . ASN A 1 92 ? 38.91705 16.01042 17.82645 1.000 38.27191 87 ASN A CA 1
ATOM 1394 C C . ASN A 1 92 ? 37.52537 16.10308 18.42807 1.000 36.99986 87 ASN A C 1
ATOM 1395 O O . ASN A 1 92 ? 36.98070 15.08384 18.87091 1.000 45.41349 87 ASN A O 1
ATOM 1406 N N . ASP A 1 93 ? 36.94745 17.30584 18.48736 1.000 34.70066 88 ASP A N 1
ATOM 1407 C CA . ASP A 1 93 ? 35.65138 17.48905 19.14551 1.000 27.34069 88 ASP A CA 1
ATOM 1408 C C . ASP A 1 93 ? 34.89965 18.59816 18.39885 1.000 34.09011 88 ASP A C 1
ATOM 1409 O O . ASP A 1 93 ? 34.92811 19.76203 18.79704 1.000 29.55161 88 ASP A O 1
ATOM 1418 N N . ASN A 1 94 ? 34.18534 18.20567 17.34360 1.000 36.03531 89 ASN A N 1
ATOM 1419 C CA . ASN A 1 94 ? 33.67857 19.12200 16.33197 1.000 36.14886 89 ASN A CA 1
ATOM 1420 C C . ASN A 1 94 ? 32.33171 19.76856 16.68151 1.000 39.75764 89 ASN A C 1
ATOM 1421 O O . ASN A 1 94 ? 31.65167 20.26509 15.78146 1.000 48.79656 89 ASN A O 1
ATOM 1432 N N . ARG A 1 95 ? 31.93023 19.79923 17.93839 1.000 35.23052 90 ARG A N 1
ATOM 1433 C CA . ARG A 1 95 ? 30.56602 20.22316 18.24635 1.000 28.93549 90 ARG A CA 1
ATOM 1434 C C . ARG A 1 95 ? 30.39910 21.74428 18.14572 1.000 31.26671 90 ARG A C 1
ATOM 1435 O O . ARG A 1 95 ? 31.37321 22.49459 18.23213 1.000 28.70461 90 ARG A O 1
ATOM 1456 N N . PRO A 1 96 ? 29.16250 22.22332 17.93166 1.000 29.01419 91 PRO A N 1
ATOM 1457 C CA . PRO A 1 96 ? 28.94199 23.68406 17.91612 1.000 29.13415 91 PRO A CA 1
ATOM 1458 C C . PRO A 1 96 ? 29.37356 24.37303 19.19583 1.000 25.11264 91 PRO A C 1
ATOM 1459 O O . PRO A 1 96 ? 29.98159 25.45057 19.14394 1.000 28.10739 91 PRO A O 1
ATOM 1470 N N . SER A 1 97 ? 29.06953 23.78269 20.35507 1.000 26.20803 92 SER A N 1
ATOM 1471 C CA . SER A 1 97 ? 29.46066 24.38898 21.62323 1.000 25.26114 92 SER A CA 1
ATOM 1472 C C . SER A 1 97 ? 30.97545 24.51081 21.73612 1.000 32.55849 92 SER A C 1
ATOM 1473 O O . SER A 1 97 ? 31.48922 25.48864 22.29390 1.000 27.74931 92 SER A O 1
ATOM 1481 N N . VAL A 1 98 ? 31.71234 23.51744 21.23682 1.000 29.37424 93 VAL A N 1
ATOM 1482 C CA . VAL A 1 98 ? 33.16787 23.62399 21.22495 1.000 22.89886 93 VAL A CA 1
ATOM 1483 C C . VAL A 1 98 ? 33.60629 24.80244 20.36418 1.000 27.87015 93 VAL A C 1
ATOM 1484 O O . VAL A 1 98 ? 34.53230 25.54115 20.71804 1.000 27.87783 93 VAL A O 1
ATOM 1497 N N . LYS A 1 99 ? 32.97074 24.97926 19.20854 1.000 25.62601 94 LYS A N 1
ATOM 1498 C CA . LYS A 1 99 ? 33.34683 26.08197 18.33298 1.000 29.45645 94 LYS A CA 1
ATOM 1499 C C . LYS A 1 99 ? 33.15876 27.41501 19.03354 1.000 26.01532 94 LYS A C 1
ATOM 1500 O O . LYS A 1 99 ? 34.00060 28.31027 18.91440 1.000 30.34389 94 LYS A O 1
ATOM 1519 N N . LEU A 1 100 ? 32.07158 27.56096 19.78714 1.000 26.43135 95 LEU A N 1
ATOM 1520 C CA . LEU A 1 100 ? 31.86325 28.79998 20.52726 1.000 27.80177 95 LEU A CA 1
ATOM 1521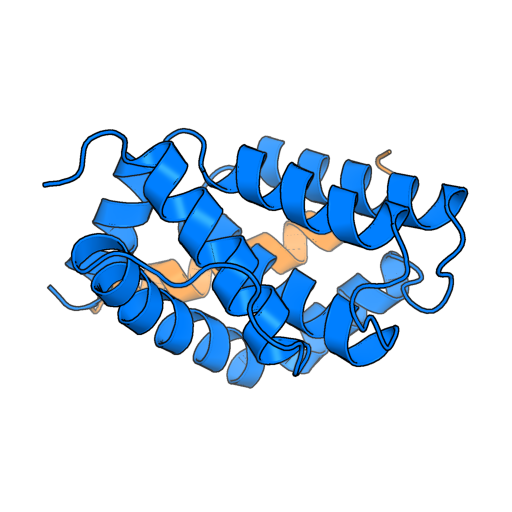 C C . LEU A 1 100 ? 32.96989 29.00439 21.54848 1.000 34.88824 95 LEU A C 1
ATOM 1522 O O . LEU A 1 100 ? 33.53084 30.10033 21.65652 1.000 31.06475 95 LEU A O 1
ATOM 1538 N N . ALA A 1 101 ? 33.32874 27.94625 22.27821 1.000 30.31881 96 ALA A N 1
ATOM 1539 C CA . ALA A 1 101 ? 34.41593 28.06279 23.24128 1.000 26.15522 96 ALA A CA 1
ATOM 1540 C C . ALA A 1 101 ? 35.70888 28.47989 22.55772 1.000 23.96520 96 ALA A C 1
ATOM 1541 O O . ALA A 1 101 ? 36.47470 29.28308 23.10390 1.000 29.35998 96 ALA A O 1
ATOM 1548 N N . ILE A 1 102 ? 35.97115 27.95678 21.35612 1.000 25.89359 97 ILE A N 1
ATOM 1549 C CA . ILE A 1 102 ? 37.21196 28.31119 20.66878 1.000 27.10001 97 ILE A CA 1
ATOM 1550 C C . ILE A 1 102 ? 37.19088 29.78164 20.24045 1.000 31.16123 97 ILE A C 1
ATOM 1551 O O . ILE A 1 102 ? 38.22408 30.46337 20.26531 1.000 28.03352 97 ILE A O 1
ATOM 1567 N N . ILE A 1 103 ? 36.03418 30.30113 19.83393 1.000 28.58518 98 ILE A N 1
ATOM 1568 C CA . ILE A 1 103 ? 35.97627 31.72869 19.50605 1.000 23.98691 98 ILE A CA 1
ATOM 1569 C C . ILE A 1 103 ? 36.34714 32.55047 20.73055 1.000 24.42415 98 ILE A C 1
ATOM 1570 O O . ILE A 1 103 ? 37.11221 33.51567 20.64267 1.000 29.39109 98 ILE A O 1
ATOM 1586 N N . SER A 1 104 ? 35.83591 32.16297 21.89821 1.000 24.36523 99 SER A N 1
ATOM 1587 C CA . SER A 1 104 ? 36.21455 32.86158 23.12193 1.000 28.02648 99 SER A CA 1
ATOM 1588 C C . SER A 1 104 ? 37.70625 32.72275 23.39386 1.000 28.87956 99 SER A C 1
ATOM 1589 O O . SER A 1 104 ? 38.35148 33.66373 23.86805 1.000 26.90306 99 SER A O 1
ATOM 1597 N N . LEU A 1 105 ? 38.26806 31.54172 23.13212 1.000 27.67868 100 LEU A N 1
ATOM 1598 C CA . LEU A 1 105 ? 39.69554 31.33530 23.34063 1.000 28.20029 100 LEU A CA 1
ATOM 1599 C C . LEU A 1 105 ? 40.51713 32.28206 22.46922 1.000 29.30104 100 LEU A C 1
ATOM 1600 O O . LEU A 1 105 ? 41.46788 32.92000 22.94186 1.000 30.25250 100 LEU A O 1
ATOM 1616 N N . ILE A 1 106 ? 40.16046 32.39215 21.18793 1.000 25.07896 101 ILE A N 1
ATOM 1617 C CA . ILE A 1 106 ? 40.87138 33.30437 20.28461 1.000 25.58553 101 ILE A CA 1
ATOM 1618 C C . ILE A 1 106 ? 40.77199 34.72934 20.79583 1.000 28.61232 101 ILE A C 1
ATOM 1619 O O . ILE A 1 106 ? 41.75387 35.48503 20.76430 1.000 26.95156 101 ILE A O 1
ATOM 1635 N N . SER A 1 107 ? 39.59233 35.12498 21.28274 1.000 34.40065 102 SER A N 1
ATOM 1636 C CA . SER A 1 107 ? 39.45033 36.47744 21.83035 1.000 32.55545 102 SER A CA 1
ATOM 1637 C C . SER A 1 107 ? 40.46392 36.72410 22.93546 1.000 38.51003 102 SER A C 1
ATOM 1638 O O . SER A 1 107 ? 41.12311 37.77235 22.97488 1.000 35.49223 102 SER A O 1
ATOM 1646 N N . MET A 1 108 ? 40.60254 35.76406 23.85160 1.000 34.45255 103 MET A N 1
ATOM 1647 C CA . MET A 1 108 ? 41.58165 35.92350 24.91777 1.000 36.14713 103 MET A CA 1
ATOM 1648 C C . MET A 1 108 ? 43.00231 35.95494 24.37041 1.000 36.24654 103 MET A C 1
ATOM 1649 O O . MET A 1 108 ? 43.81991 36.76397 24.81864 1.000 39.09680 103 MET A O 1
ATOM 1663 N N . ILE A 1 109 ? 43.32956 35.06401 23.42983 1.000 33.60956 104 ILE A N 1
ATOM 1664 C CA . ILE A 1 109 ? 44.67844 35.06119 22.85772 1.000 36.17936 104 ILE A CA 1
ATOM 1665 C C . ILE A 1 109 ? 45.01643 36.44495 22.33523 1.000 37.18974 104 ILE A C 1
ATOM 1666 O O . ILE A 1 109 ? 46.08904 36.99575 22.61192 1.000 40.15592 104 ILE A O 1
ATOM 1682 N N . VAL A 1 110 ? 44.08355 37.03398 21.58824 1.000 31.35476 105 VAL A N 1
ATOM 1683 C CA . VAL A 1 110 ? 44.30605 38.34483 20.99106 1.000 38.80733 105 VAL A CA 1
ATOM 1684 C C . VAL A 1 110 ? 44.44728 39.40602 22.07467 1.000 44.27796 105 VAL A C 1
ATOM 1685 O O . VAL A 1 110 ? 45.31108 40.29403 21.99452 1.000 41.18265 105 VAL A O 1
ATOM 1698 N N . GLU A 1 111 ? 43.59972 39.33724 23.10429 1.000 40.26590 106 GLU A N 1
ATOM 1699 C CA . GLU A 1 111 ? 43.68296 40.31152 24.18745 1.000 43.30916 106 GLU A CA 1
ATOM 1700 C C . GLU A 1 111 ? 44.98029 40.16466 24.97286 1.000 51.54794 106 GLU A C 1
ATOM 1701 O O . GLU A 1 111 ? 45.50508 41.15658 25.48961 1.000 55.23114 106 GLU A O 1
ATOM 1713 N N . MET A 1 112 ? 45.51919 38.94803 25.06594 1.000 50.85141 107 MET A N 1
ATOM 1714 C CA . MET A 1 112 ? 46.76026 38.73976 25.80629 1.000 49.88622 107 MET A CA 1
ATOM 1715 C C . MET A 1 112 ? 47.98043 39.17049 24.99980 1.000 56.07064 107 MET A C 1
ATOM 1716 O O . MET A 1 112 ? 48.78693 39.97809 25.47104 1.000 55.11545 107 MET A O 1
ATOM 1730 N N . ASN A 1 113 ? 48.14073 38.63939 23.78778 1.000 57.80872 108 ASN A N 1
ATOM 1731 C CA . ASN A 1 113 ? 49.34986 38.88758 23.01184 1.000 50.27099 108 ASN A CA 1
ATOM 1732 C C . ASN A 1 113 ? 49.34568 40.24995 22.30112 1.000 49.80581 108 ASN A C 1
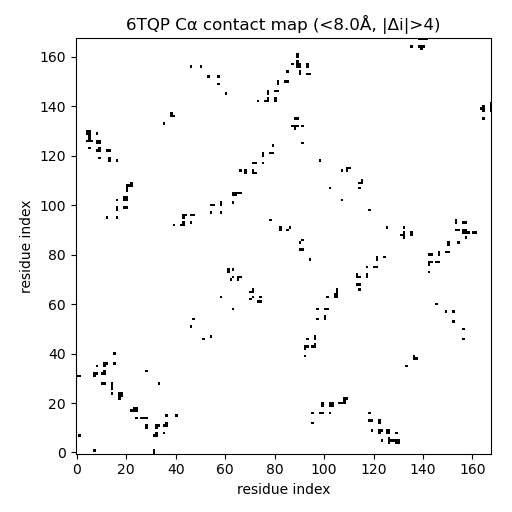ATOM 1733 O O . ASN A 1 113 ? 50.24520 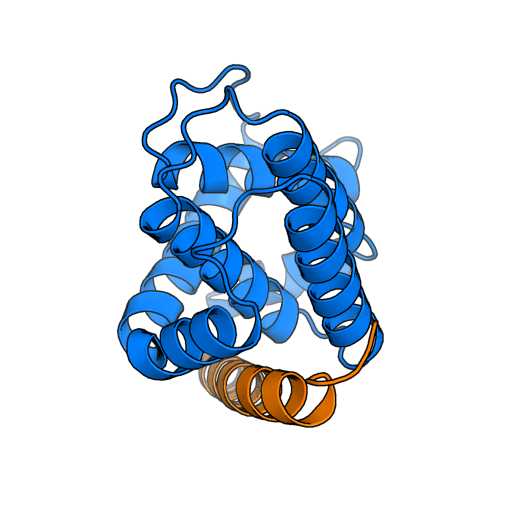40.51127 21.49604 1.000 55.39612 108 ASN A O 1
ATOM 1744 N N . GLY A 1 114 ? 48.37700 41.12049 22.58274 1.000 52.08525 109 GLY A N 1
ATOM 1745 C CA . GLY A 1 114 ? 48.39285 42.46999 22.03947 1.000 55.28863 109 GLY A CA 1
ATOM 1746 C C . GLY A 1 114 ? 48.21563 42.56539 20.54069 1.000 55.32906 109 GLY A C 1
ATOM 1747 O O . GLY A 1 114 ? 48.68669 43.52328 19.92790 1.000 50.15720 109 GLY A O 1
ATOM 1751 N N . TYR A 1 115 ? 47.53956 41.60476 19.92788 1.000 46.22656 110 TYR A N 1
ATOM 1752 C CA . TYR A 1 115 ? 47.35970 41.64575 18.48546 1.000 47.94048 110 TYR A CA 1
ATOM 1753 C C . TYR A 1 115 ? 46.58085 42.89140 18.08845 1.000 49.44511 110 TYR A C 1
ATOM 1754 O O . TYR A 1 115 ? 45.53337 43.19254 18.66567 1.000 43.50472 110 TYR A O 1
ATOM 1772 N N . LYS A 1 116 ? 47.09243 43.61572 17.09162 1.000 46.69340 111 LYS A N 1
ATOM 1773 C CA . LYS A 1 116 ? 46.42700 44.81670 16.60664 1.000 45.97762 111 LYS A CA 1
ATOM 1774 C C . LYS A 1 116 ? 46.30504 44.85616 15.08649 1.000 55.35362 111 LYS A C 1
ATOM 1775 O O . LYS A 1 116 ? 45.99978 45.91739 14.53232 1.000 55.69107 111 LYS A O 1
ATOM 1794 N N . GLY A 1 117 ? 46.51623 43.73493 14.39632 1.000 61.89282 112 GLY A N 1
ATOM 1795 C CA . GLY A 1 117 ? 46.33751 43.65246 12.96026 1.000 54.52520 112 GLY A CA 1
ATOM 1796 C C . GLY A 1 117 ? 47.62203 43.56464 12.16268 1.000 64.74853 112 GLY A C 1
ATOM 1797 O O . GLY A 1 117 ? 47.57626 43.17781 10.98578 1.000 68.16946 112 GLY A O 1
ATOM 1801 N N . LYS A 1 118 ? 48.76574 43.89953 12.75903 1.000 58.26000 113 LYS A N 1
ATOM 1802 C CA . LYS A 1 118 ? 50.01278 43.95900 12.00769 1.000 70.74356 113 LYS A CA 1
ATOM 1803 C C . LYS A 1 118 ? 50.81597 42.66356 12.05936 1.000 61.91836 113 LYS A C 1
ATOM 1804 O O . LYS A 1 118 ? 51.70506 42.47071 11.22404 1.000 62.82375 113 LYS A O 1
ATOM 1823 N N . ASN A 1 119 ? 50.52786 41.76916 12.99652 1.000 47.35652 114 ASN A N 1
ATOM 1824 C CA . ASN A 1 119 ? 51.21108 40.48080 13.05154 1.000 45.01163 114 ASN A CA 1
ATOM 1825 C C . ASN A 1 119 ? 50.55720 39.57402 12.01601 1.000 62.62748 114 ASN A C 1
ATOM 1826 O O . ASN A 1 119 ? 49.52860 38.95196 12.28254 1.000 46.30914 114 ASN A O 1
ATOM 1837 N N . ILE A 1 120 ? 51.14615 39.50207 10.82146 1.000 51.21431 115 ILE A N 1
ATOM 1838 C CA . ILE A 1 120 ? 50.48669 38.80402 9.71658 1.000 51.04014 115 ILE A CA 1
ATOM 1839 C C . ILE A 1 120 ? 50.25130 37.33933 10.03923 1.000 38.78469 115 ILE A C 1
ATOM 1840 O O . ILE A 1 120 ? 49.12936 36.84706 9.80966 1.000 36.57642 115 ILE A O 1
ATOM 1856 N N . PRO A 1 121 ? 51.21715 36.57973 10.55793 1.000 40.54569 116 PRO A N 1
ATOM 1857 C CA . PRO A 1 121 ? 50.91205 35.19800 10.97059 1.000 39.40368 116 PRO A CA 1
ATOM 1858 C C . PRO A 1 121 ? 49.70561 35.09302 11.88708 1.000 42.13291 116 PRO A C 1
ATOM 1859 O O . PRO A 1 121 ? 48.91761 34.14946 11.75559 1.000 44.33006 116 PRO A O 1
ATOM 1870 N N . MET A 1 122 ? 49.53103 36.04220 12.80845 1.000 41.67276 117 MET A N 1
ATOM 1871 C CA . MET A 1 122 ? 48.36442 36.00661 13.68537 1.000 42.99719 117 MET A CA 1
ATOM 1872 C C . MET A 1 122 ? 47.08364 36.27273 12.90262 1.000 33.74102 117 MET A C 1
ATOM 1873 O O . MET A 1 122 ? 46.06262 35.61946 13.13245 1.000 37.80732 117 MET A O 1
ATOM 1887 N N . SER A 1 123 ? 47.11505 37.21733 11.96177 1.000 36.89352 118 SER A N 1
ATOM 1888 C CA . SER A 1 123 ? 45.93649 37.43615 11.12930 1.000 34.44335 118 SER A CA 1
ATOM 1889 C C . SER A 1 123 ? 45.52991 36.15592 10.40800 1.000 38.03507 118 SER A C 1
ATOM 1890 O O . SER A 1 123 ? 44.33713 35.86468 10.27049 1.000 34.62240 118 SER A O 1
ATOM 1898 N N . PHE A 1 124 ? 46.50601 35.38589 9.92265 1.000 36.79432 119 PHE A N 1
ATOM 1899 C CA . PHE A 1 124 ? 46.17660 34.15573 9.20884 1.000 39.94941 119 PHE A CA 1
ATOM 1900 C C . PHE A 1 124 ? 45.70313 33.07539 10.16360 1.000 35.76977 119 PHE A C 1
ATOM 1901 O O . PHE A 1 124 ? 44.87407 32.23736 9.78756 1.000 42.96787 119 PHE A O 1
ATOM 1918 N N . LEU A 1 125 ? 46.22595 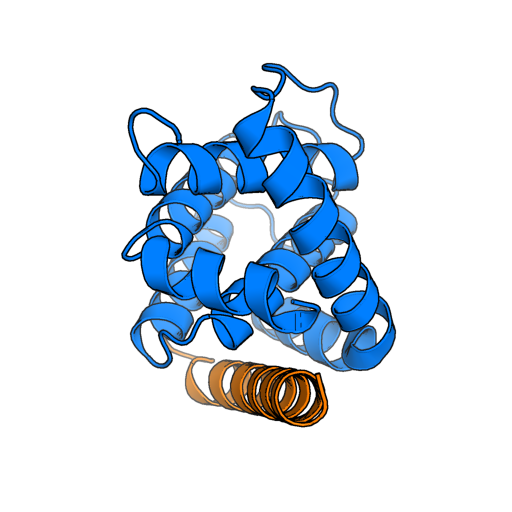33.06407 11.38930 1.000 34.03150 120 LEU A N 1
ATOM 1919 C CA . LEU A 1 125 ? 45.66799 32.19039 12.41531 1.000 32.51205 120 LEU A CA 1
ATOM 1920 C C . LEU A 1 125 ? 44.18561 32.46209 12.59289 1.000 36.68820 120 LEU A C 1
ATOM 1921 O O . LEU A 1 125 ? 43.36973 31.53543 12.70086 1.000 34.27288 120 LEU A O 1
ATOM 1937 N N . ILE A 1 126 ? 43.81614 33.73858 12.65435 1.000 32.86418 121 ILE A N 1
ATOM 1938 C CA . ILE A 1 126 ? 42.40952 34.06879 12.84071 1.000 27.19675 121 ILE A CA 1
ATOM 1939 C C . ILE A 1 126 ? 41.61193 33.60608 11.62924 1.000 28.96161 121 ILE A C 1
ATOM 1940 O O . ILE A 1 126 ? 40.55506 32.97651 11.75998 1.000 33.26784 121 ILE A O 1
ATOM 1956 N N . GLU A 1 127 ? 42.11617 33.91114 10.43138 1.000 34.05262 122 GLU A N 1
ATOM 1957 C CA . GLU A 1 127 ? 41.46440 33.46876 9.20047 1.000 37.90273 122 GLU A CA 1
ATOM 1958 C C . GLU A 1 127 ? 41.32187 31.95216 9.16760 1.000 38.05029 122 GLU A C 1
ATOM 1959 O O . GLU A 1 127 ? 40.23534 31.42073 8.90951 1.000 36.18724 122 GLU A O 1
ATOM 1971 N N . ASP A 1 128 ? 42.42330 31.24026 9.40692 1.000 36.94157 123 ASP A N 1
ATOM 1972 C CA . ASP A 1 128 ? 42.41855 29.78652 9.28394 1.000 38.58276 123 ASP A CA 1
ATOM 1973 C C . ASP A 1 128 ? 41.43640 29.14296 10.25413 1.000 30.44511 123 ASP A C 1
ATOM 1974 O O . ASP A 1 128 ? 40.67121 28.25249 9.87146 1.000 37.30584 123 ASP A O 1
ATOM 1983 N N . ILE A 1 129 ? 41.44360 29.56935 11.51711 1.000 29.83199 124 ILE A N 1
ATOM 1984 C CA . ILE A 1 129 ? 40.53212 28.97770 12.49369 1.000 29.44353 124 ILE A CA 1
ATOM 1985 C C . ILE A 1 129 ? 39.08888 29.38563 12.20424 1.000 35.12276 124 ILE A C 1
ATOM 1986 O O . ILE A 1 129 ? 38.15675 28.59568 12.40840 1.000 31.45749 124 ILE A O 1
ATOM 2002 N N . ALA A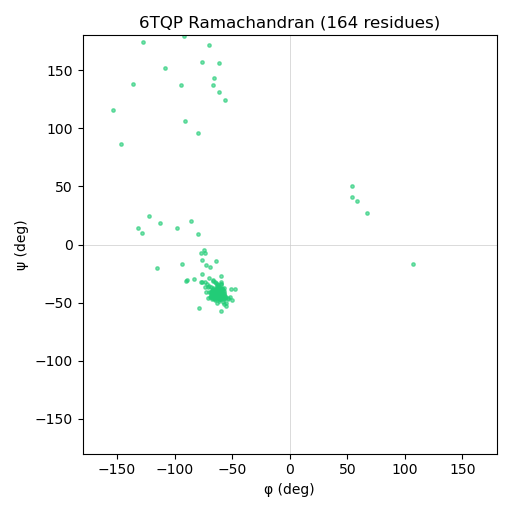 1 130 ? 38.87156 30.61639 11.72717 1.000 37.18040 125 ALA A N 1
ATOM 2003 C CA . ALA A 1 130 ? 37.52793 30.99670 11.29644 1.000 31.51991 125 ALA A CA 1
ATOM 2004 C C . ALA A 1 130 ? 37.04688 30.08480 10.17662 1.000 29.27869 125 ALA A C 1
ATOM 2005 O O . ALA A 1 130 ? 35.87608 29.69104 10.14357 1.000 37.10830 125 ALA A O 1
ATOM 2012 N N . LEU A 1 131 ? 37.94385 29.73555 9.25000 1.000 30.76812 126 LEU A N 1
ATOM 2013 C CA . LEU A 1 131 ? 37.57412 28.85273 8.14922 1.000 32.79178 126 LEU A CA 1
ATOM 2014 C C . LEU A 1 131 ? 37.13373 27.49660 8.67582 1.000 38.55197 126 LEU A C 1
ATOM 2015 O O . LEU A 1 131 ? 36.08662 26.96919 8.28183 1.000 37.05862 126 LEU A O 1
ATOM 2031 N N . LYS A 1 132 ? 37.92387 26.91821 9.57521 1.000 33.44487 127 LYS A N 1
ATOM 2032 C CA . LYS A 1 132 ? 37.59141 25.60279 10.10632 1.000 27.33939 127 LYS A CA 1
ATOM 2033 C C . LYS A 1 132 ? 36.32696 25.64066 10.94715 1.000 31.54705 127 LYS A C 1
ATOM 2034 O O . LYS A 1 132 ? 35.52863 24.69865 10.91639 1.000 30.68327 127 LYS A O 1
ATOM 2053 N N . ILE A 1 133 ? 36.12091 26.71118 11.71482 1.000 30.60815 128 ILE A N 1
ATOM 2054 C CA . ILE A 1 133 ? 34.88839 26.80037 12.48838 1.000 26.37118 128 ILE A CA 1
ATOM 2055 C C . ILE A 1 133 ? 33.68885 26.89329 11.55862 1.000 31.31612 128 ILE A C 1
ATOM 2056 O O . ILE A 1 133 ? 32.60686 26.36711 11.86649 1.000 33.90016 128 ILE A O 1
ATOM 2072 N N . SER A 1 134 ? 33.86491 27.52202 10.39470 1.000 30.41827 129 SER A N 1
ATOM 2073 C CA . SER A 1 134 ? 32.76448 27.76022 9.46431 1.000 29.56209 129 SER A CA 1
ATOM 2074 C C . SER A 1 134 ? 32.35141 26.51522 8.69639 1.000 34.41132 129 SER A C 1
ATOM 2075 O O . SER A 1 134 ? 31.28790 26.51806 8.07058 1.000 31.16608 129 SER A O 1
ATOM 2083 N N . GLU A 1 135 ? 33.14401 25.45209 8.72413 1.000 28.91783 130 GLU A N 1
ATOM 2084 C CA . GLU A 1 135 ? 32.71371 24.22407 8.07685 1.000 27.07747 130 GLU A CA 1
ATOM 2085 C C . GLU A 1 135 ? 31.49063 23.68983 8.82128 1.000 27.99892 130 GLU A C 1
ATOM 2086 O O . GLU A 1 135 ? 31.37781 23.83543 10.04263 1.000 33.65091 130 GLU A O 1
ATOM 2098 N N . ASN A 1 136 ? 30.54345 23.11726 8.07837 1.000 36.19710 131 ASN A N 1
ATOM 2099 C CA . ASN A 1 136 ? 29.29641 22.62418 8.67340 1.000 35.84926 131 ASN A CA 1
ATOM 2100 C C . ASN A 1 136 ? 28.59576 23.71249 9.48546 1.000 38.05095 131 ASN A C 1
ATOM 2101 O O . ASN A 1 136 ? 28.05964 23.46227 10.56527 1.000 39.81406 131 ASN A O 1
ATOM 2112 N N . SER A 1 137 ? 28.59716 24.94176 8.96117 1.000 34.34765 132 SER A N 1
ATOM 2113 C CA . SER A 1 137 ? 28.03969 26.06292 9.71612 1.000 34.47564 132 SER A CA 1
ATOM 2114 C C . SER A 1 137 ? 26.56224 25.85187 10.04921 1.000 28.76505 132 SER A C 1
ATOM 2115 O O . SER A 1 137 ? 26.06360 26.40136 11.04155 1.000 33.93626 132 SER A O 1
ATOM 2123 N N . GLU A 1 138 ? 25.84522 25.07854 9.23100 1.000 32.39079 133 GLU A N 1
ATOM 2124 C CA . GLU A 1 138 ? 24.42718 24.82646 9.47949 1.000 42.83600 133 GLU A CA 1
ATOM 2125 C C . GLU A 1 138 ? 24.19385 24.33083 10.90218 1.000 38.65745 133 GLU A C 1
ATOM 2126 O O . GLU A 1 138 ? 23.26953 24.78467 11.59128 1.000 40.87738 133 GLU A O 1
ATOM 2138 N N . ASP A 1 139 ? 25.02434 23.38995 11.35882 1.000 38.72551 134 ASP A N 1
ATOM 2139 C CA . ASP A 1 139 ? 24.88648 22.87923 12.71902 1.000 39.06297 134 ASP A CA 1
ATOM 2140 C C . ASP A 1 139 ? 25.17117 23.96283 13.74759 1.000 34.97737 134 ASP A C 1
ATOM 2141 O O . ASP A 1 139 ? 24.49514 24.04066 14.77785 1.000 33.69322 134 ASP A O 1
ATOM 2150 N N . LEU A 1 140 ? 26.16801 24.81031 13.49206 1.000 34.54661 135 LEU A N 1
ATOM 2151 C CA . LEU A 1 140 ? 26.45682 25.88281 14.43694 1.000 28.48338 135 LEU A CA 1
ATOM 2152 C C . LEU A 1 140 ? 25.32275 26.90167 14.45777 1.000 28.46349 135 LEU A C 1
ATOM 2153 O O . LEU A 1 140 ? 24.91137 27.36659 15.52535 1.000 33.03447 135 LEU A O 1
ATOM 2169 N N . ILE A 1 141 ? 24.80000 27.25414 13.28454 1.000 33.67448 136 ILE A N 1
ATOM 2170 C CA . ILE A 1 141 ? 23.71368 28.22313 13.22608 1.000 37.04852 136 ILE A CA 1
ATOM 2171 C C . ILE A 1 141 ? 22.49039 27.68837 13.96523 1.000 37.79242 136 ILE A C 1
ATOM 2172 O O . ILE A 1 141 ? 21.86805 28.40026 14.76315 1.000 44.86328 136 ILE A O 1
ATOM 2188 N N . ASN A 1 142 ? 22.14587 26.41883 13.74322 1.000 40.50859 137 ASN A N 1
ATOM 2189 C CA . ASN A 1 142 ? 21.00757 25.83164 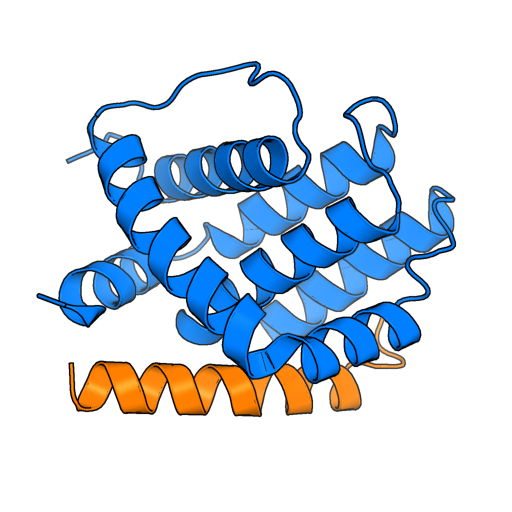14.44836 1.000 46.47644 137 ASN A CA 1
ATOM 2190 C C . ASN A 1 142 ? 21.20277 25.85499 15.95480 1.000 34.60367 137 ASN A C 1
ATOM 2191 O O . ASN A 1 142 ? 20.23553 26.01813 16.70648 1.000 40.51324 137 ASN A O 1
ATOM 2202 N N . PHE A 1 143 ? 22.43712 25.69388 16.42175 1.000 33.82035 138 PHE A N 1
ATOM 2203 C CA . PHE A 1 143 ? 22.66881 25.66607 17.85929 1.000 33.50745 138 PHE A CA 1
ATOM 2204 C C . PHE A 1 143 ? 22.45603 27.04147 18.47521 1.000 35.44981 138 PHE A C 1
ATOM 2205 O O . PHE A 1 143 ? 21.87427 27.15489 19.55596 1.000 39.97486 138 PHE A O 1
ATOM 2222 N N . ILE A 1 144 ? 22.91978 28.09929 17.80848 1.000 35.08649 139 ILE A N 1
ATOM 2223 C CA . ILE A 1 144 ? 22.81871 29.41842 18.42222 1.000 34.51324 139 ILE A CA 1
ATOM 2224 C C . ILE A 1 144 ? 21.44413 30.03632 18.18848 1.000 35.11920 139 ILE A C 1
ATOM 2225 O O . ILE A 1 144 ? 20.97497 30.83029 19.01174 1.000 40.09513 139 ILE A O 1
ATOM 2241 N N . ASN A 1 145 ? 20.78199 29.70780 17.07749 1.000 36.23825 140 ASN A N 1
ATOM 2242 C CA . ASN A 1 145 ? 19.38127 30.08872 16.91584 1.000 44.17377 140 ASN A CA 1
ATOM 2243 C C . ASN A 1 145 ? 18.53647 29.47669 18.02303 1.000 53.59309 140 ASN A C 1
ATOM 2244 O O . ASN A 1 145 ? 17.85243 30.18238 18.76886 1.000 60.74232 140 ASN A O 1
ATOM 2255 N N . ILE A 1 146 ? 18.58071 28.14819 18.14495 1.000 81.70509 141 ILE A N 1
ATOM 2256 C CA . ILE A 1 146 ? 17.73516 27.44809 19.10402 1.000 96.01042 141 ILE A CA 1
ATOM 2257 C C . ILE A 1 146 ? 18.20872 27.65522 20.53818 1.000 106.39709 141 ILE A C 1
ATOM 2258 O O . ILE A 1 146 ? 17.43833 27.41642 21.47728 1.000 112.12606 141 ILE A O 1
ATOM 2274 N N . LYS A 1 147 ? 19.45823 28.08922 20.73746 1.000 99.13137 142 LYS A N 1
ATOM 2275 C CA . LYS A 1 147 ? 19.93198 28.39162 22.08586 1.000 101.48522 142 LYS A CA 1
ATOM 2276 C C . LYS A 1 147 ? 18.91752 29.24332 22.83741 1.000 114.64586 142 LYS A C 1
ATOM 2277 O O . LYS A 1 147 ? 18.69610 29.04963 24.03870 1.000 108.45141 142 LYS A O 1
ATOM 2296 N N . ASN A 1 148 ? 18.27417 30.17925 22.13979 1.000 110.27767 143 ASN A N 1
ATOM 2297 C CA . ASN A 1 148 ? 17.15129 30.91280 22.69901 1.000 114.33449 143 ASN A CA 1
ATOM 2298 C C . ASN A 1 148 ? 15.83177 30.65222 21.98406 1.000 119.06614 143 ASN A C 1
ATOM 2299 O O . ASN A 1 148 ? 14.77462 30.87597 22.58242 1.000 102.09562 143 ASN A O 1
ATOM 2310 N N . LYS A 1 149 ? 15.86415 30.16951 20.74228 1.000 128.56968 144 LYS A N 1
ATOM 2311 C CA . LYS A 1 149 ? 14.64692 29.96851 19.95568 1.000 106.31018 144 LYS A CA 1
ATOM 2312 C C . LYS A 1 149 ? 14.16001 28.52933 20.06665 1.000 90.22077 144 LYS A C 1
ATOM 2313 O O . LYS A 1 149 ? 13.07851 28.19461 19.58496 1.000 91.62349 144 LYS A O 1
ATOM 2332 N N . GLU B 2 1 ? 50.22947 19.03884 15.66914 1.000 73.86707 129 GLU B N 1
ATOM 2333 C CA . GLU B 2 1 ? 50.95626 19.44304 16.86867 1.000 84.14611 129 GLU B CA 1
ATOM 2334 C C . GLU B 2 1 ? 50.09330 19.18445 18.09655 1.000 83.11545 129 GLU B C 1
ATOM 2335 O O . GLU B 2 1 ? 49.08922 19.85981 18.31428 1.000 70.60684 129 GLU B O 1
ATOM 2346 N N . GLU B 2 2 ? 50.50602 18.20840 18.90846 1.000 93.21983 130 GLU B N 1
ATOM 2347 C CA . GLU B 2 2 ? 49.58132 17.52978 19.80596 1.000 76.43013 130 GLU B CA 1
ATOM 2348 C C . GLU B 2 2 ? 50.01231 17.45480 21.26990 1.000 73.22354 130 GLU B C 1
ATOM 2349 O O . GLU B 2 2 ? 49.36749 16.73191 22.04129 1.000 75.48075 130 GLU B O 1
ATOM 2361 N N . GLN B 2 3 ? 51.06666 18.16082 21.69392 1.000 58.59671 131 GLN B N 1
ATOM 2362 C CA . GLN B 2 3 ? 51.56656 17.92819 23.04809 1.000 55.58048 131 GLN B CA 1
ATOM 2363 C C . GLN B 2 3 ? 50.50050 18.20216 24.10616 1.000 47.85356 131 GLN B C 1
ATOM 2364 O O . GLN B 2 3 ? 50.48054 17.53363 25.14697 1.000 54.49859 131 GLN B O 1
ATOM 2378 N N . TRP B 2 4 ? 49.59442 19.15093 23.85829 1.000 41.10931 132 TRP B N 1
ATOM 2379 C CA . TRP B 2 4 ? 48.57169 19.52332 24.83252 1.000 35.20555 132 TRP B CA 1
ATOM 2380 C C . TRP B 2 4 ? 47.16176 19.15304 24.38167 1.000 41.55804 132 TRP B C 1
ATOM 2381 O O . TRP B 2 4 ? 46.18293 19.68171 24.91940 1.000 34.30317 132 TRP B O 1
ATOM 2402 N N . ALA B 2 5 ? 47.03008 18.24727 23.41228 1.000 47.50968 133 ALA B N 1
ATOM 2403 C CA . ALA B 2 5 ? 45.70834 17.94924 22.86808 1.000 46.19670 133 ALA B CA 1
ATOM 2404 C C . ALA B 2 5 ? 44.77614 17.39747 23.93911 1.000 39.86208 133 ALA B C 1
ATOM 2405 O O . ALA B 2 5 ? 43.58933 17.74657 23.98389 1.000 43.89989 133 ALA B O 1
ATOM 2412 N N . ARG B 2 6 ? 45.28505 16.53122 24.81103 1.000 39.48015 134 ARG B N 1
ATOM 2413 C CA . ARG B 2 6 ? 44.42412 15.95130 25.83294 1.000 35.88947 134 ARG B CA 1
ATOM 2414 C C . ARG B 2 6 ? 43.98659 17.00716 26.84415 1.000 37.60348 134 ARG B C 1
ATOM 2415 O O . ARG B 2 6 ? 42.80680 17.08830 27.20039 1.000 35.65070 134 ARG B O 1
ATOM 2436 N N . GLU B 2 7 ? 44.92369 17.83780 27.30459 1.000 34.45795 135 GLU B N 1
ATOM 2437 C CA . GLU B 2 7 ? 44.60710 18.82506 28.33238 1.000 32.89958 135 GLU B CA 1
ATOM 2438 C C . GLU B 2 7 ? 43.64675 19.87513 27.79842 1.000 28.00959 135 GLU B C 1
ATOM 2439 O O . GLU B 2 7 ? 42.66491 20.24100 28.45769 1.000 35.46564 135 GLU B O 1
ATOM 2451 N N . ILE B 2 8 ? 43.92298 20.38242 26.60303 1.000 33.57706 136 ILE B N 1
ATOM 2452 C CA . ILE B 2 8 ? 43.03311 21.36054 25.99310 1.000 36.49628 136 ILE B CA 1
ATOM 2453 C C . ILE B 2 8 ? 41.68379 20.72275 25.70077 1.000 36.57370 136 ILE B C 1
ATOM 2454 O O . ILE B 2 8 ? 40.62630 21.29293 25.99508 1.000 38.85668 136 ILE B O 1
ATOM 2470 N N . GLY B 2 9 ? 41.70342 19.52602 25.11783 1.000 35.57178 137 GLY B N 1
ATOM 2471 C CA . GLY B 2 9 ? 40.45893 18.81526 24.85887 1.000 33.96094 137 GLY B CA 1
ATOM 2472 C C . GLY B 2 9 ? 39.56600 18.72754 26.08156 1.000 35.86751 137 GLY B C 1
ATOM 2473 O O . GLY B 2 9 ? 38.36640 19.01781 26.01780 1.000 36.67810 137 GLY B O 1
ATOM 2477 N N . ALA B 2 10 ? 40.14213 18.33270 27.21999 1.000 29.41336 138 ALA B N 1
ATOM 2478 C CA . ALA B 2 10 ? 39.35788 18.20457 28.44490 1.000 30.58429 138 ALA B CA 1
ATOM 2479 C C . ALA B 2 10 ? 38.74032 19.53305 28.86090 1.000 38.24821 138 ALA B C 1
ATOM 2480 O O . ALA B 2 10 ? 37.61455 19.57455 29.37122 1.000 31.21408 138 ALA B O 1
ATOM 2487 N N . GLN B 2 11 ? 39.47307 20.63111 28.69061 1.000 29.98488 139 GLN B N 1
ATOM 2488 C CA . GLN B 2 11 ? 38.91244 21.93048 29.03939 1.000 30.39509 139 GLN B CA 1
ATOM 2489 C C . GLN B 2 11 ? 37.76923 22.29699 28.09941 1.000 36.18624 139 GLN B C 1
ATOM 2490 O O . GLN B 2 11 ? 36.69666 22.72589 28.54237 1.000 35.03536 139 GLN B O 1
ATOM 2504 N N . LEU B 2 12 ? 37.98347 22.13504 26.79072 1.000 33.90799 140 LEU B N 1
ATOM 2505 C CA . LEU B 2 12 ? 36.92417 22.42026 25.82965 1.000 34.93424 140 LEU B CA 1
ATOM 2506 C C . LEU B 2 12 ? 35.70404 21.55746 26.09773 1.000 30.79328 140 LEU B C 1
ATOM 2507 O O . LEU B 2 12 ? 34.56146 22.01372 25.95497 1.000 37.82034 140 LEU B O 1
ATOM 2523 N N . ARG B 2 13 ? 35.92342 20.30451 26.49261 1.000 36.87990 141 ARG B N 1
ATOM 2524 C CA . ARG B 2 13 ? 34.80076 19.41386 26.73367 1.000 31.37396 141 ARG B CA 1
ATOM 2525 C C . ARG B 2 13 ? 33.94112 19.91618 27.88590 1.000 40.10274 141 ARG B C 1
ATOM 2526 O O . ARG B 2 13 ? 32.70861 19.91741 27.79524 1.000 43.13072 141 ARG B O 1
ATOM 2547 N N . ARG B 2 14 ? 34.57010 20.37630 28.96848 1.000 39.23138 142 ARG B N 1
ATOM 2548 C CA . ARG B 2 14 ? 33.79550 20.86403 30.10403 1.000 44.17288 142 ARG B CA 1
ATOM 2549 C C . ARG B 2 14 ? 32.98442 22.10144 29.73521 1.000 32.56972 142 ARG B C 1
ATOM 2550 O O . ARG B 2 14 ? 31.81529 22.21990 30.11950 1.000 35.21415 142 ARG B O 1
ATOM 2571 N N . MET B 2 15 ? 33.58537 23.04080 29.00081 1.000 31.29463 143 MET B N 1
ATOM 2572 C CA . MET B 2 15 ? 32.85069 24.23047 28.59258 1.000 31.58270 143 MET B CA 1
ATOM 2573 C C . MET B 2 15 ? 31.73539 23.86900 27.62797 1.000 39.41396 143 MET B C 1
ATOM 2574 O O . MET B 2 15 ? 30.63497 24.43324 27.69163 1.000 36.51851 143 MET B O 1
ATOM 2588 N N . ALA B 2 16 ? 32.00948 22.93188 26.71619 1.000 36.21469 144 ALA B N 1
ATOM 2589 C CA . ALA B 2 16 ? 31.02015 22.55799 25.71608 1.000 36.24093 144 ALA B CA 1
ATOM 2590 C C . ALA B 2 16 ? 29.83652 21.85801 26.36366 1.000 33.21016 144 ALA B C 1
ATOM 2591 O O . ALA B 2 16 ? 28.67792 22.15482 26.04257 1.000 44.93157 144 ALA B O 1
ATOM 2598 N N . ASP B 2 17 ? 30.10817 20.93429 27.28774 1.000 36.84674 145 ASP B N 1
ATOM 2599 C CA . ASP B 2 17 ? 29.02982 20.23098 27.96832 1.000 37.67784 145 ASP B CA 1
ATOM 2600 C C . ASP B 2 17 ? 28.12356 21.21004 28.70090 1.000 40.64467 145 ASP B C 1
ATOM 2601 O O . ASP B 2 17 ? 26.89469 21.05202 28.70964 1.000 38.59409 145 ASP B O 1
ATOM 2610 N N . ASP B 2 18 ? 28.71780 22.21051 29.35223 1.000 45.58187 146 ASP B N 1
ATOM 2611 C CA . ASP B 2 18 ? 27.92875 23.18813 30.09503 1.000 43.85604 146 ASP B CA 1
ATOM 2612 C C . ASP B 2 18 ? 27.05577 24.00387 29.14588 1.000 36.97546 146 ASP B C 1
ATOM 2613 O O . ASP B 2 18 ? 25.86182 24.21334 29.39643 1.000 38.86264 146 ASP B O 1
ATOM 2622 N N . LEU B 2 19 ? 27.63419 24.46099 28.03694 1.000 36.81008 147 LEU B N 1
ATOM 2623 C CA . LEU B 2 19 ? 26.84390 25.15636 27.03040 1.000 43.12957 147 LEU B CA 1
ATOM 2624 C C . LEU B 2 19 ? 25.69118 24.28534 26.54366 1.000 45.70732 147 LEU B C 1
ATOM 2625 O O . LEU B 2 19 ? 24.57005 24.77248 26.35269 1.000 39.62818 147 LEU B O 1
ATOM 2641 N N . ASN B 2 20 ? 25.94511 22.99114 26.33202 1.000 39.34445 148 ASN B N 1
ATOM 2642 C CA . ASN B 2 20 ? 24.86124 22.08879 25.94922 1.000 36.33945 148 ASN B CA 1
ATOM 2643 C C . ASN B 2 20 ? 23.78645 22.02452 27.02708 1.000 40.47292 148 ASN B C 1
ATOM 2644 O O . ASN B 2 20 ? 22.58885 21.98227 26.71828 1.000 50.06049 148 ASN B O 1
ATOM 2655 N N . ALA B 2 21 ? 24.18542 22.00353 28.29856 1.000 49.54848 149 ALA B N 1
ATOM 2656 C CA . ALA B 2 21 ? 23.19179 22.00004 29.36836 1.000 49.80362 149 ALA B CA 1
ATOM 2657 C C . ALA B 2 21 ? 22.31369 23.24665 29.30102 1.000 51.81454 149 ALA B C 1
ATOM 2658 O O . ALA B 2 21 ? 21.08174 23.15852 29.38745 1.000 55.73604 149 ALA B O 1
ATOM 2665 N N . GLN B 2 22 ? 22.92993 24.42284 29.14760 1.000 46.28091 150 GLN B N 1
ATOM 2666 C CA . GLN B 2 22 ? 22.14960 25.65083 29.02178 1.000 47.94349 150 GLN B CA 1
ATOM 2667 C C . GLN B 2 22 ? 21.20085 25.56330 27.83399 1.000 55.33406 150 GLN B C 1
ATOM 2668 O O . GLN B 2 22 ? 20.02495 25.93413 27.92886 1.000 59.23440 150 GLN B O 1
ATOM 2682 N N . TYR B 2 23 ? 21.70815 25.08375 26.69763 1.000 50.74975 151 TYR B N 1
ATOM 2683 C CA . TYR B 2 23 ? 20.87772 24.90722 25.51128 1.000 52.13763 151 TYR B CA 1
ATOM 2684 C C . TYR B 2 23 ? 19.68714 24.01056 25.80851 1.000 54.78533 151 TYR B C 1
ATOM 2685 O O . TYR B 2 23 ? 18.55381 24.29909 25.40165 1.000 51.54098 151 TYR B O 1
ATOM 2703 N N . GLU B 2 24 ? 19.93417 22.90499 26.51006 1.000 46.09359 152 GLU B N 1
ATOM 2704 C CA . GLU B 2 24 ? 18.88144 21.94000 26.80089 1.000 48.51632 152 GLU B CA 1
ATOM 2705 C C . GLU B 2 24 ? 17.79840 22.55285 27.68101 1.000 91.09488 152 GLU B C 1
ATOM 2706 O O . GLU B 2 24 ? 16.60887 22.26319 27.50731 1.000 79.29573 152 GLU B O 1
ATOM 2718 N N . ARG B 2 25 ? 18.19294 23.39310 28.63965 1.000 97.17608 153 ARG B N 1
ATOM 2719 C CA . ARG B 2 25 ? 17.25142 24.23107 29.37294 1.000 91.22465 153 ARG B CA 1
ATOM 2720 C C . ARG B 2 25 ? 16.78978 25.43497 28.55697 1.000 91.82987 153 ARG B C 1
ATOM 2721 O O . ARG B 2 25 ? 15.88375 26.15011 28.99796 1.000 85.69966 153 ARG B O 1
ATOM 2742 N N . ARG B 2 26 ? 17.38243 25.65245 27.38109 1.000 102.60283 154 ARG B N 1
ATOM 2743 C CA . ARG B 2 26 ? 17.11838 26.79801 26.49714 1.000 105.76085 154 ARG B CA 1
ATOM 2744 C C . ARG B 2 26 ? 16.68896 28.06013 27.24336 1.000 108.48416 154 ARG B C 1
ATOM 2745 O O . ARG B 2 26 ? 17.50157 28.96026 27.46128 1.000 112.43908 154 ARG B O 1
#

Foldseek 3Di:
DDPAQLVLQLVLLLQLLLVLLVEDDPDDHDPVSVVVNVLLVVLLVVCCVPCVVVLVVVCVVLVLLDLDLVSLVVSLVVLLVVCVVPVALNSLSPVSSSSSVSSVVNSDHPPSVSNSVSSSVSSSSNSVVCVRNVVCSVVVPD/DPPCVVVVVVVVVVVVVVVVVVVVVD

Radius of gyration: 14.83 Å; Cα contacts (8 Å, |Δi|>4): 183; chains: 2; bounding box: 42×33×35 Å

Solvent-accessible surface area: 8802 Å² total; per-residue (Å²): 155,39,145,84,59,61,70,2,0,49,27,0,0,32,19,2,0,20,55,48,3,148,22,156,50,188,143,137,34,56,98,38,12,66,122,3,12,81,33,0,73,110,6,2,70,82,4,26,152,118,11,117,98,22,0,31,92,0,0,81,21,1,108,12,126,52,55,44,115,136,12,4,116,36,2,40,24,6,2,25,38,3,3,111,102,27,79,75,32,1,0,5,0,0,0,0,0,1,0,1,7,0,2,93,91,29,44,14,121,28,186,47,94,37,1,24,119,2,4,60,45,0,0,90,53,0,5,75,87,1,109,84,0,11,78,20,1,54,72,39,111,154,80,126,110,80,21,214,65,2,15,42,42,1,125,147,0,0,74,27,8,51,44,57,66,134,198,189

B-factor: mean 54.76, std 27.4, range [22.9, 183.75]

CATH classification: 1.10.437.10

InterPro domains:
  IPR021119 Poxvirus F1/C10 [PF11099] (12-168)
  IPR036834 Bcl-2-like superfamily [G3DSA:1.10.437.10] (5-155)

Nearest PDB structures (foldseek):
  6trr-assembly1_A-2  TM=8.149E-01  e=7.801E-13  Yaba-like disease virus
  6u63-assembly4_D  TM=7.857E-01  e=2.215E-03  Homo sapiens
  5c3f-assembly1_A  TM=7.088E-01  e=3.127E-03  Homo sapiens
  2vof-assembly2_A  TM=6.235E-01  e=1.320E-01  Mus musculus
  5wdd-assembly1_A  TM=6.427E-01  e=2.504E-01  Gallus gallus

Secondary structure (DSSP, 8-state):
--S-HHHHHHHHHHHHHHHHTTPPPSS---HHHHHHHHHHHHHHHHHHHHHHHHHHHHHHHTTTT--SHHHHHHHHHHHHHHHHHS--HHHHHHHHHHHHHHHHHHT--S--HHHHHHHHHHHHHHHTTHHHHHHHHHHHH-/--TTHHHHHHHHHHHHHHHHHHHHH-

Organism: Yaba-like disease virus (NCBI:txid132475)